Protein AF-A0A1J4JY99-F1 (afdb_monomer)

Structure (mmCIF, N/CA/C/O backbone):
data_AF-A0A1J4JY99-F1
#
_entry.id   AF-A0A1J4JY99-F1
#
loop_
_atom_site.group_PDB
_atom_site.id
_atom_site.type_symbol
_atom_site.label_atom_id
_atom_site.label_alt_id
_atom_site.label_comp_id
_atom_site.label_asym_id
_atom_site.label_entity_id
_atom_site.label_seq_id
_atom_site.pdbx_PDB_ins_code
_atom_site.Cartn_x
_atom_site.Cartn_y
_atom_site.Cartn_z
_atom_site.occupancy
_atom_site.B_iso_or_equiv
_atom_site.auth_seq_id
_atom_site.auth_comp_id
_atom_site.auth_asym_id
_atom_site.auth_atom_id
_atom_site.pdbx_PDB_model_num
ATOM 1 N N . MET A 1 1 ? 19.395 -11.766 11.140 1.00 29.80 1 MET A N 1
ATOM 2 C CA . MET A 1 1 ? 18.114 -11.138 10.754 1.00 29.80 1 MET A CA 1
ATOM 3 C C . MET A 1 1 ? 17.021 -12.180 10.937 1.00 29.80 1 MET A C 1
ATOM 5 O O . MET A 1 1 ? 16.943 -13.101 10.133 1.00 29.80 1 MET A O 1
ATOM 9 N N . LYS A 1 2 ? 16.287 -12.128 12.056 1.00 26.05 2 LYS A N 1
ATOM 10 C CA . LYS A 1 2 ? 15.143 -13.016 12.309 1.00 26.05 2 LYS A CA 1
ATOM 11 C C . LYS A 1 2 ? 14.001 -12.535 11.404 1.00 26.05 2 LYS A C 1
ATOM 13 O O . LYS A 1 2 ? 13.553 -11.404 11.553 1.00 26.05 2 LYS A O 1
ATOM 18 N N . ILE A 1 3 ? 13.603 -13.339 10.421 1.00 30.73 3 ILE A N 1
ATOM 19 C CA . ILE A 1 3 ? 12.363 -13.110 9.669 1.00 30.73 3 ILE A CA 1
ATOM 20 C C . ILE A 1 3 ? 11.227 -13.366 10.662 1.00 30.73 3 ILE A C 1
ATOM 22 O O . ILE A 1 3 ? 11.177 -14.441 11.258 1.00 30.73 3 ILE A O 1
ATOM 26 N N . SER A 1 4 ? 10.375 -12.366 10.893 1.00 36.03 4 SER A N 1
ATOM 27 C CA . SER A 1 4 ? 9.227 -12.496 11.790 1.00 36.03 4 SER A CA 1
ATOM 28 C C . SER A 1 4 ? 8.271 -13.540 11.209 1.00 36.03 4 SER A C 1
ATOM 30 O O . SER A 1 4 ? 7.750 -13.357 10.110 1.00 36.03 4 SER A O 1
ATOM 32 N N . ILE A 1 5 ? 8.064 -14.649 11.925 1.00 36.12 5 ILE A N 1
ATOM 33 C CA . ILE A 1 5 ? 7.151 -15.744 11.541 1.00 36.12 5 ILE A CA 1
ATOM 34 C C . ILE A 1 5 ? 5.717 -15.219 11.325 1.00 36.12 5 ILE A C 1
ATOM 36 O O . ILE A 1 5 ? 4.980 -15.764 10.504 1.00 36.12 5 ILE A O 1
ATOM 40 N N . VAL A 1 6 ? 5.379 -14.082 11.947 1.00 38.41 6 VAL A N 1
ATOM 41 C CA . VAL A 1 6 ? 4.130 -13.331 11.749 1.00 38.41 6 VAL A CA 1
ATOM 42 C C . VAL A 1 6 ? 3.888 -12.999 10.264 1.00 38.41 6 VAL A C 1
ATOM 44 O O . VAL A 1 6 ? 2.786 -13.204 9.763 1.00 38.41 6 VAL A O 1
ATOM 47 N N . CYS A 1 7 ? 4.923 -12.619 9.506 1.00 37.62 7 CYS A N 1
ATOM 48 C CA . CYS A 1 7 ? 4.792 -12.302 8.076 1.00 37.62 7 CYS A CA 1
ATOM 49 C C . CYS A 1 7 ? 4.631 -13.529 7.174 1.00 37.62 7 CYS A C 1
ATOM 51 O O . CYS A 1 7 ? 3.978 -13.443 6.135 1.00 37.62 7 CYS A O 1
ATOM 53 N N . ALA A 1 8 ? 5.181 -14.685 7.558 1.00 33.72 8 ALA A N 1
ATOM 54 C CA . ALA A 1 8 ? 5.034 -15.912 6.774 1.00 33.72 8 ALA A CA 1
ATOM 55 C C . ALA A 1 8 ? 3.593 -16.450 6.827 1.00 33.72 8 ALA A C 1
ATOM 57 O O . ALA A 1 8 ? 3.112 -17.013 5.846 1.00 33.72 8 ALA A O 1
ATOM 58 N N . ILE A 1 9 ? 2.890 -16.220 7.941 1.00 37.53 9 ILE A N 1
ATOM 59 C CA . ILE A 1 9 ? 1.477 -16.581 8.100 1.00 37.53 9 ILE A CA 1
ATOM 60 C C . ILE A 1 9 ? 0.578 -15.566 7.362 1.00 37.53 9 ILE A C 1
ATOM 62 O O . ILE A 1 9 ? -0.334 -15.975 6.649 1.00 37.53 9 ILE A O 1
ATOM 66 N N . LEU A 1 10 ? 0.884 -14.262 7.403 1.00 39.88 10 LEU A N 1
ATOM 67 C CA . LEU A 1 10 ? 0.104 -13.204 6.730 1.00 39.88 10 LEU A CA 1
ATOM 68 C C . LEU A 1 10 ? 0.120 -13.264 5.183 1.00 39.88 10 LEU A C 1
ATOM 70 O O . LEU A 1 10 ? -0.888 -12.954 4.542 1.00 39.88 10 LEU A O 1
ATOM 74 N N . ILE A 1 11 ? 1.224 -13.701 4.563 1.00 40.75 11 ILE A N 1
ATOM 75 C CA . ILE A 1 11 ? 1.325 -13.828 3.092 1.00 40.75 11 ILE A CA 1
ATOM 76 C C . ILE A 1 11 ? 0.523 -15.033 2.565 1.00 40.75 11 ILE A C 1
ATOM 78 O O . ILE A 1 11 ? 0.002 -14.989 1.451 1.00 40.75 11 ILE A O 1
ATOM 82 N N . LEU A 1 12 ? 0.367 -16.098 3.360 1.00 33.72 12 LEU A N 1
ATOM 83 C CA . LEU A 1 12 ? -0.329 -17.318 2.928 1.00 33.72 12 LEU A CA 1
ATOM 84 C C . LEU A 1 12 ? -1.861 -17.177 2.894 1.00 33.72 12 LEU A C 1
ATOM 86 O O . LEU A 1 12 ? -2.501 -17.850 2.088 1.00 33.72 12 LEU A O 1
ATOM 90 N N . PHE A 1 13 ? -2.459 -16.291 3.699 1.00 35.19 13 PHE A N 1
ATOM 91 C CA . PHE A 1 13 ? -3.925 -16.171 3.790 1.00 35.19 13 PHE A CA 1
ATOM 92 C C . PHE A 1 13 ? -4.542 -15.089 2.888 1.00 35.19 13 PHE A C 1
ATOM 94 O O . PHE A 1 13 ? -5.695 -15.226 2.481 1.00 35.19 13 PHE A O 1
ATOM 101 N N . THR A 1 14 ? -3.782 -14.073 2.466 1.00 38.59 14 THR A N 1
ATOM 102 C CA . THR A 1 14 ? -4.259 -13.075 1.480 1.00 38.59 14 THR A CA 1
ATOM 103 C C . THR A 1 14 ? -4.320 -13.625 0.047 1.00 38.59 14 THR A C 1
ATOM 105 O O . THR A 1 14 ? -5.045 -13.093 -0.795 1.00 38.59 14 THR A O 1
ATOM 108 N N . ALA A 1 15 ? -3.640 -14.743 -0.229 1.00 33.69 15 ALA A N 1
ATOM 109 C CA . ALA A 1 15 ? -3.694 -15.436 -1.518 1.00 33.69 15 ALA A CA 1
ATOM 110 C C . ALA A 1 15 ? -5.047 -16.128 -1.799 1.00 33.69 15 ALA A C 1
ATOM 112 O O . ALA A 1 15 ? -5.345 -16.436 -2.951 1.00 33.69 15 ALA A O 1
ATOM 113 N N . ALA A 1 16 ? -5.895 -16.346 -0.784 1.00 30.78 16 ALA A N 1
ATOM 114 C CA . ALA A 1 16 ? -7.171 -17.053 -0.944 1.00 30.78 16 ALA A CA 1
ATOM 115 C C . ALA A 1 16 ? -8.327 -16.176 -1.481 1.00 30.78 16 ALA A C 1
ATOM 117 O O . ALA A 1 16 ? -9.386 -16.703 -1.813 1.00 30.78 16 ALA A O 1
ATOM 118 N N . GLY A 1 17 ? -8.139 -14.852 -1.593 1.00 28.06 17 GLY A N 1
ATOM 119 C CA . GLY A 1 17 ? -9.183 -13.904 -2.018 1.00 28.06 17 GLY A CA 1
ATOM 120 C C . GLY A 1 17 ? -9.136 -13.456 -3.484 1.00 28.06 17 GLY A C 1
ATOM 121 O O . GLY A 1 17 ? -10.071 -12.807 -3.946 1.00 28.06 17 GLY A O 1
ATOM 122 N N . PHE A 1 18 ? -8.085 -13.797 -4.236 1.00 35.38 18 PHE A N 1
ATOM 123 C CA . PHE A 1 18 ? -7.951 -13.432 -5.648 1.00 35.38 18 PHE A CA 1
ATOM 124 C C . PHE A 1 18 ? -7.833 -14.684 -6.514 1.00 35.38 18 PHE A C 1
ATOM 126 O O . PHE A 1 18 ? -6.764 -15.264 -6.683 1.00 35.38 18 PHE A O 1
ATOM 133 N N . GLY A 1 19 ? -8.958 -15.082 -7.108 1.00 27.03 19 GLY A N 1
ATOM 134 C CA . GLY A 1 19 ? -8.992 -16.040 -8.206 1.00 27.03 19 GLY A CA 1
ATOM 135 C C . GLY A 1 19 ? -8.377 -15.447 -9.473 1.00 27.03 19 GLY A C 1
ATOM 136 O O . GLY A 1 19 ? -9.103 -15.065 -10.381 1.00 27.03 19 GLY A O 1
ATOM 137 N N . TYR A 1 20 ? -7.048 -15.385 -9.526 1.00 28.80 20 TYR A N 1
ATOM 138 C CA . TYR A 1 20 ? -6.254 -15.445 -10.751 1.00 28.80 20 TYR A CA 1
ATOM 139 C C . TYR A 1 20 ? -5.005 -16.278 -10.451 1.00 28.80 20 TYR A C 1
ATOM 141 O O . TYR A 1 20 ? -4.188 -15.930 -9.605 1.00 28.80 20 TYR A O 1
ATOM 149 N N . HIS A 1 21 ? -4.904 -17.425 -11.124 1.00 26.78 21 HIS A N 1
ATOM 150 C CA . HIS A 1 21 ? -3.802 -18.372 -11.010 1.00 26.78 21 HIS A CA 1
ATOM 151 C C . HIS A 1 21 ? -2.440 -17.703 -11.249 1.00 26.78 21 HIS A C 1
ATOM 153 O O . HIS A 1 21 ? -2.101 -17.395 -12.386 1.00 26.78 21 HIS A O 1
ATOM 159 N N . PHE A 1 22 ? -1.620 -17.620 -10.204 1.00 32.72 22 PHE A N 1
ATOM 160 C CA . PHE A 1 22 ? -0.177 -17.817 -10.317 1.00 32.72 22 PHE A CA 1
ATOM 161 C C . PHE A 1 22 ? 0.246 -18.792 -9.222 1.00 32.72 22 PHE A C 1
ATOM 163 O O . PHE A 1 22 ? 0.094 -18.536 -8.029 1.00 32.72 22 PHE A O 1
ATOM 170 N N . ALA A 1 23 ? 0.699 -19.969 -9.645 1.00 25.86 23 ALA A N 1
ATOM 171 C CA . ALA A 1 23 ? 1.176 -21.013 -8.757 1.00 25.86 23 ALA A CA 1
ATOM 172 C C . ALA A 1 23 ? 2.512 -20.580 -8.136 1.00 25.86 23 ALA A C 1
ATOM 174 O O . ALA A 1 23 ? 3.562 -20.720 -8.756 1.00 25.86 23 ALA A O 1
ATOM 175 N N . PHE A 1 24 ? 2.482 -20.072 -6.904 1.00 31.84 24 PHE A N 1
ATOM 176 C CA . PHE A 1 24 ? 3.673 -20.009 -6.063 1.00 31.84 24 PHE A CA 1
ATOM 177 C C . PHE A 1 24 ? 3.946 -21.418 -5.527 1.00 31.84 24 PHE A C 1
ATOM 179 O O . PHE A 1 24 ? 3.293 -21.885 -4.594 1.00 31.84 24 PHE A O 1
ATOM 186 N N . GLN A 1 25 ? 4.892 -22.130 -6.143 1.00 27.33 25 GLN A N 1
ATOM 187 C CA . GLN A 1 25 ? 5.449 -23.329 -5.529 1.00 27.33 25 GLN A CA 1
ATOM 188 C C . GLN A 1 25 ? 6.320 -22.915 -4.342 1.00 27.33 25 GLN A C 1
ATOM 190 O O . GLN A 1 25 ? 7.380 -22.313 -4.493 1.00 27.33 25 GLN A O 1
ATOM 195 N N . ASN A 1 26 ? 5.839 -23.261 -3.150 1.00 29.27 26 ASN A N 1
ATOM 196 C CA . ASN A 1 26 ? 6.602 -23.276 -1.913 1.00 29.27 26 ASN A CA 1
ATOM 197 C C . ASN A 1 26 ? 7.773 -24.256 -2.081 1.00 29.27 26 ASN A C 1
ATOM 199 O O . ASN A 1 26 ? 7.565 -25.466 -2.021 1.00 29.27 26 ASN A O 1
ATOM 203 N N . ASN A 1 27 ? 8.992 -23.755 -2.280 1.00 29.69 27 ASN A N 1
ATOM 204 C CA . ASN A 1 27 ? 10.192 -24.556 -2.078 1.00 29.69 27 ASN A CA 1
ATOM 205 C C . ASN A 1 27 ? 11.011 -23.959 -0.941 1.00 29.69 27 ASN A C 1
ATOM 207 O O . ASN A 1 27 ? 11.509 -22.835 -0.993 1.00 29.69 27 ASN A O 1
ATOM 211 N N . SER A 1 28 ? 11.087 -24.760 0.116 1.00 27.19 28 SER A N 1
ATOM 212 C CA . SER A 1 28 ? 11.901 -24.577 1.301 1.00 27.19 28 SER A CA 1
ATOM 213 C C . SER A 1 28 ? 13.342 -24.209 0.957 1.00 27.19 28 SER A C 1
ATOM 215 O O . SER A 1 28 ? 13.959 -24.817 0.084 1.00 27.19 28 SER A O 1
ATOM 217 N N . LEU A 1 29 ? 13.867 -23.258 1.729 1.00 35.38 29 LEU A N 1
ATOM 218 C CA . LEU A 1 29 ? 15.281 -22.938 1.903 1.00 35.38 29 LEU A CA 1
ATOM 219 C C . LEU A 1 29 ? 16.211 -24.145 1.701 1.00 35.38 29 LEU A C 1
ATOM 221 O O . LEU A 1 29 ? 16.355 -24.970 2.599 1.00 35.38 29 LEU A O 1
ATOM 225 N N . ASN A 1 30 ? 16.951 -24.136 0.594 1.00 27.50 30 ASN A N 1
ATOM 226 C CA . ASN A 1 30 ? 18.314 -24.644 0.581 1.00 27.50 30 ASN A CA 1
ATOM 227 C C . ASN A 1 30 ? 19.260 -23.444 0.504 1.00 27.50 30 ASN A C 1
ATOM 229 O O . ASN A 1 30 ? 19.310 -22.710 -0.481 1.00 27.50 30 ASN A O 1
ATOM 233 N N . LYS A 1 31 ? 19.998 -23.233 1.598 1.00 39.12 31 LYS A N 1
ATOM 234 C CA . LYS A 1 31 ? 21.243 -22.465 1.598 1.00 39.12 31 LYS A CA 1
ATOM 235 C C . LYS A 1 31 ? 22.227 -23.216 0.708 1.00 39.12 31 LYS A C 1
ATOM 237 O O . LYS A 1 31 ? 22.905 -24.103 1.203 1.00 39.12 31 LYS A O 1
ATOM 242 N N . GLU A 1 32 ? 22.337 -22.843 -0.558 1.00 30.02 32 GLU A N 1
ATOM 243 C CA . GLU A 1 32 ? 23.455 -23.272 -1.393 1.00 30.02 32 GLU A CA 1
ATOM 244 C C . GLU A 1 32 ? 23.832 -22.162 -2.380 1.00 30.02 32 GLU A C 1
ATOM 246 O O . GLU A 1 32 ? 23.078 -21.791 -3.270 1.00 30.02 32 GLU A O 1
ATOM 251 N N . THR A 1 33 ? 25.040 -21.635 -2.161 1.00 28.00 33 THR A N 1
ATOM 252 C CA . THR A 1 33 ? 25.948 -21.065 -3.165 1.00 28.00 33 THR A CA 1
ATOM 253 C C . THR A 1 33 ? 25.398 -19.992 -4.114 1.00 28.00 33 THR A C 1
ATOM 255 O O . THR A 1 33 ? 24.899 -20.270 -5.201 1.00 28.00 33 THR A O 1
ATOM 258 N N . LEU A 1 34 ? 25.674 -18.731 -3.752 1.00 36.38 34 LEU A N 1
ATOM 259 C CA . LEU A 1 34 ? 25.948 -17.642 -4.696 1.00 36.38 34 LEU A CA 1
ATOM 260 C C . LEU A 1 34 ? 26.974 -18.127 -5.735 1.00 36.38 34 LEU A C 1
ATOM 262 O O . LEU A 1 34 ? 28.180 -18.065 -5.505 1.00 36.38 34 LEU A O 1
ATOM 266 N N . THR A 1 35 ? 26.499 -18.641 -6.866 1.00 31.11 35 THR A N 1
ATOM 267 C CA . THR A 1 35 ? 27.329 -18.860 -8.047 1.00 31.11 35 THR A CA 1
ATOM 268 C C . THR A 1 35 ? 27.252 -17.608 -8.907 1.00 31.11 35 THR A C 1
ATOM 270 O O . THR A 1 35 ? 26.205 -17.203 -9.402 1.00 31.11 35 THR A O 1
ATOM 273 N N . THR A 1 36 ? 28.403 -16.958 -9.027 1.00 36.53 36 THR A N 1
ATOM 274 C CA . THR A 1 36 ? 28.698 -15.785 -9.850 1.00 36.53 36 THR A CA 1
ATOM 275 C C . THR A 1 36 ? 28.735 -16.141 -11.337 1.00 36.53 36 THR A C 1
ATOM 277 O O . THR A 1 36 ? 29.756 -15.958 -11.994 1.00 36.53 36 THR A O 1
ATOM 280 N N . ASN A 1 37 ? 27.634 -16.651 -11.882 1.00 45.75 37 ASN A N 1
ATOM 281 C CA . ASN A 1 37 ? 27.437 -16.677 -13.326 1.00 45.75 37 ASN A CA 1
ATOM 282 C C . ASN A 1 37 ? 26.534 -15.488 -13.664 1.00 45.75 37 ASN A C 1
ATOM 284 O O . ASN A 1 37 ? 25.351 -15.492 -13.333 1.00 45.75 37 ASN A O 1
ATOM 288 N N . GLY A 1 38 ? 27.121 -14.429 -14.230 1.00 61.28 38 GLY A N 1
ATOM 289 C CA . GLY A 1 38 ? 26.372 -13.256 -14.690 1.00 61.28 38 GLY A CA 1
ATOM 290 C C . GLY A 1 38 ? 25.285 -13.642 -15.698 1.00 61.28 38 GLY A C 1
ATOM 291 O O . GLY A 1 38 ? 25.371 -14.700 -16.327 1.00 61.28 38 GLY A O 1
ATOM 292 N N . LEU A 1 39 ? 24.254 -12.799 -15.843 1.00 72.62 39 LEU A N 1
ATOM 293 C CA . LEU A 1 39 ? 23.227 -13.015 -16.864 1.00 72.62 39 LEU A CA 1
ATOM 294 C C . LEU A 1 39 ? 23.883 -13.152 -18.251 1.00 72.62 39 LEU A C 1
ATOM 296 O O . LEU A 1 39 ? 24.867 -12.462 -18.533 1.00 72.62 39 LEU A O 1
ATOM 300 N N . PRO A 1 40 ? 23.330 -13.990 -19.147 1.00 76.31 40 PRO A N 1
ATOM 301 C CA . PRO A 1 40 ? 23.696 -13.953 -20.556 1.00 76.31 40 PRO A CA 1
ATOM 302 C C . PRO A 1 40 ? 23.606 -12.516 -21.089 1.00 76.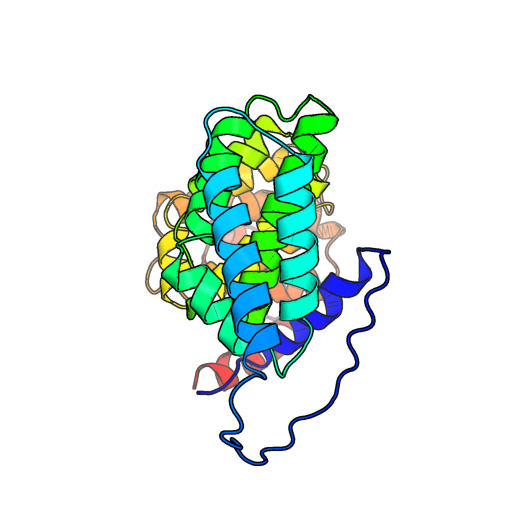31 40 PRO A C 1
ATOM 304 O O . PRO A 1 40 ? 22.600 -11.837 -20.879 1.00 76.31 40 PRO A O 1
ATOM 307 N N . SER A 1 41 ? 24.650 -12.045 -21.775 1.00 75.75 41 SER A N 1
ATOM 308 C CA . SER A 1 41 ? 24.774 -10.635 -22.181 1.00 75.75 41 SER A CA 1
ATOM 309 C C . SER A 1 41 ? 23.616 -10.146 -23.057 1.00 75.75 41 SER A C 1
ATOM 311 O O . SER A 1 41 ? 23.227 -8.985 -22.983 1.00 75.75 41 SER A O 1
ATOM 313 N N . ASN A 1 42 ? 23.023 -11.030 -23.859 1.00 83.94 42 ASN A N 1
ATOM 314 C CA . ASN A 1 42 ? 21.840 -10.736 -24.667 1.00 83.94 42 ASN A CA 1
ATOM 315 C C . ASN A 1 42 ? 20.590 -10.479 -23.811 1.00 83.94 42 ASN A C 1
ATOM 317 O O . ASN A 1 42 ? 19.853 -9.538 -24.093 1.00 83.94 42 ASN A O 1
ATOM 321 N N . LEU A 1 43 ? 20.381 -11.278 -22.762 1.00 85.19 43 LEU A N 1
ATOM 322 C CA . LEU A 1 43 ? 19.257 -11.127 -21.839 1.00 85.19 43 LEU A CA 1
ATOM 323 C C . LEU A 1 43 ? 19.410 -9.858 -20.991 1.00 85.19 43 LEU A C 1
ATOM 325 O O . LEU A 1 43 ? 18.440 -9.148 -20.746 1.00 85.19 43 LEU A O 1
ATOM 329 N N . GLU A 1 44 ? 20.642 -9.534 -20.597 1.00 84.81 44 GLU A N 1
ATOM 330 C CA . GLU A 1 44 ? 20.947 -8.288 -19.896 1.00 84.81 44 GLU A CA 1
ATOM 331 C C . GLU A 1 44 ? 20.586 -7.052 -20.742 1.00 84.81 44 GLU A C 1
ATOM 333 O O . GLU A 1 44 ? 19.884 -6.153 -20.273 1.00 84.81 44 GLU A O 1
ATOM 338 N N . ILE A 1 45 ? 21.010 -7.032 -22.012 1.00 87.25 45 ILE A N 1
ATOM 339 C CA . ILE A 1 45 ? 20.697 -5.952 -22.962 1.00 87.25 45 ILE A CA 1
ATOM 340 C C . ILE A 1 45 ? 19.184 -5.813 -23.160 1.00 87.25 45 ILE A C 1
ATOM 342 O O . ILE A 1 45 ? 18.673 -4.692 -23.220 1.00 87.25 45 ILE A O 1
ATOM 346 N N . GLU A 1 46 ? 18.468 -6.932 -23.265 1.00 90.19 46 GLU A N 1
ATOM 347 C CA . GLU A 1 46 ? 17.017 -6.946 -23.437 1.00 90.19 46 GLU A CA 1
ATOM 348 C C . GLU A 1 46 ? 16.296 -6.344 -22.228 1.00 90.19 46 GLU A C 1
ATOM 350 O O . GLU A 1 46 ? 15.531 -5.390 -22.387 1.00 90.19 46 GLU A O 1
ATOM 355 N N . ILE A 1 47 ? 16.592 -6.831 -21.020 1.00 90.19 47 ILE A N 1
ATOM 356 C CA . ILE A 1 47 ? 15.983 -6.324 -19.784 1.00 90.19 47 ILE A CA 1
ATOM 357 C C . ILE A 1 47 ? 16.248 -4.824 -19.634 1.00 90.19 47 ILE A C 1
ATOM 359 O O . ILE A 1 47 ? 15.341 -4.041 -19.340 1.00 90.19 47 ILE A O 1
ATOM 363 N N . PHE A 1 48 ? 17.487 -4.404 -19.885 1.00 92.38 48 PHE A N 1
ATOM 364 C CA . PHE A 1 48 ? 17.871 -3.005 -19.810 1.00 92.38 48 PHE A CA 1
ATOM 365 C C . PHE A 1 48 ? 17.120 -2.130 -20.820 1.00 92.38 48 PHE A C 1
ATOM 367 O O . PHE A 1 48 ? 16.644 -1.044 -20.474 1.00 92.38 48 PHE A O 1
ATOM 374 N N . LYS A 1 49 ? 16.966 -2.604 -22.062 1.00 92.69 49 LYS A N 1
ATOM 375 C CA . LYS A 1 49 ? 16.191 -1.911 -23.095 1.00 92.69 49 LYS A CA 1
ATOM 376 C C . LYS A 1 49 ? 14.735 -1.729 -22.662 1.00 92.69 49 LYS A C 1
ATOM 378 O O . LYS A 1 49 ? 14.240 -0.603 -22.716 1.00 92.69 49 LYS A O 1
ATOM 383 N N . ILE A 1 50 ? 14.090 -2.791 -22.178 1.00 91.12 50 ILE A N 1
ATOM 384 C CA . ILE A 1 50 ? 12.698 -2.737 -21.704 1.00 91.12 50 ILE A CA 1
ATOM 385 C C . ILE A 1 50 ? 12.578 -1.748 -20.538 1.00 91.12 50 ILE A C 1
ATOM 387 O O . ILE A 1 50 ? 11.659 -0.933 -20.516 1.00 91.12 50 ILE A O 1
ATOM 391 N N . GLY A 1 51 ? 13.535 -1.743 -19.603 1.00 91.88 51 GLY A N 1
ATOM 392 C CA . GLY A 1 51 ? 13.523 -0.810 -18.472 1.00 91.88 51 GLY A CA 1
ATOM 393 C C . GLY A 1 51 ? 13.603 0.649 -18.897 1.00 91.88 51 GLY A C 1
ATOM 394 O O . GLY A 1 51 ? 12.836 1.480 -18.406 1.00 91.88 51 GLY A O 1
ATOM 395 N N . ARG A 1 52 ? 14.467 0.969 -19.867 1.00 93.19 52 ARG A N 1
ATOM 396 C CA . ARG A 1 52 ? 14.533 2.325 -20.428 1.00 93.19 52 ARG A CA 1
ATOM 397 C C . ARG A 1 52 ? 13.258 2.712 -21.175 1.00 93.19 52 ARG A C 1
ATOM 399 O O . ARG A 1 52 ? 12.813 3.852 -21.067 1.00 93.19 52 ARG A O 1
ATOM 406 N N . GLU A 1 53 ? 12.674 1.800 -21.944 1.00 92.75 53 GLU A N 1
ATOM 407 C CA . GLU A 1 53 ? 11.423 2.053 -22.669 1.00 92.75 53 GLU A CA 1
ATOM 408 C C . GLU A 1 53 ? 10.250 2.286 -21.709 1.00 92.75 53 GLU A C 1
ATOM 410 O O . GLU A 1 53 ? 9.464 3.224 -21.901 1.00 92.75 53 GLU A O 1
ATOM 415 N N . LEU A 1 54 ? 10.179 1.502 -20.631 1.00 94.81 54 LEU A N 1
ATOM 416 C CA . LEU A 1 54 ? 9.207 1.693 -19.563 1.00 94.81 54 LEU A CA 1
ATOM 417 C C . LEU A 1 54 ? 9.421 3.040 -18.869 1.00 94.81 54 LEU A C 1
ATOM 419 O O . LEU A 1 54 ? 8.473 3.814 -18.771 1.00 94.81 54 LEU A O 1
ATOM 423 N N . LYS A 1 55 ? 10.657 3.382 -18.484 1.00 95.69 55 LYS A N 1
ATOM 424 C CA . LYS A 1 55 ? 10.998 4.702 -17.926 1.00 95.69 55 LYS A CA 1
ATOM 425 C C . LYS A 1 55 ? 10.522 5.842 -18.819 1.00 95.69 55 LYS A C 1
ATOM 427 O O . LYS A 1 55 ? 9.882 6.776 -18.344 1.00 95.69 55 LYS A O 1
ATOM 432 N N . ASN A 1 56 ? 10.819 5.770 -20.114 1.00 94.44 56 ASN A N 1
ATOM 433 C CA . ASN A 1 56 ? 10.425 6.801 -21.071 1.00 94.44 56 ASN A CA 1
ATOM 434 C C . ASN A 1 56 ? 8.899 6.920 -21.167 1.00 94.44 56 ASN A C 1
ATOM 436 O O . ASN A 1 56 ? 8.369 8.028 -21.197 1.00 94.44 56 ASN A O 1
ATOM 440 N N . SER A 1 57 ? 8.186 5.794 -21.139 1.00 94.19 57 SER A N 1
ATOM 441 C CA . SER A 1 57 ? 6.718 5.769 -21.143 1.00 94.19 57 SER A CA 1
ATOM 442 C C . SER A 1 57 ? 6.128 6.334 -19.839 1.00 94.19 57 SER A C 1
ATOM 444 O O . SER A 1 57 ? 5.173 7.114 -19.865 1.00 94.19 57 SER A O 1
ATOM 446 N N . LEU A 1 58 ? 6.740 6.025 -18.693 1.00 94.69 58 LEU A N 1
ATOM 447 C CA . LEU A 1 58 ? 6.385 6.576 -17.381 1.00 94.69 58 LEU A CA 1
ATOM 448 C C . LEU A 1 58 ? 6.807 8.044 -17.194 1.00 94.69 58 LEU A C 1
ATOM 450 O O . LEU A 1 58 ? 6.330 8.678 -16.262 1.00 94.69 58 LEU A O 1
ATOM 454 N N . LYS A 1 59 ? 7.634 8.611 -18.083 1.00 93.94 59 LYS A N 1
ATOM 455 C CA . LYS A 1 59 ? 7.990 10.043 -18.095 1.00 93.94 59 LYS A CA 1
ATOM 456 C C . LYS A 1 59 ? 7.254 10.884 -19.137 1.00 93.94 59 LYS A C 1
ATOM 458 O O . LYS A 1 59 ? 7.024 12.059 -18.898 1.00 93.94 59 LYS A O 1
ATOM 463 N N . SER A 1 60 ? 6.862 10.304 -20.271 1.00 90.75 60 SER A N 1
ATOM 464 C CA . SER A 1 60 ? 6.232 11.017 -21.394 1.00 90.75 60 SER A CA 1
ATOM 465 C C . SER A 1 60 ? 4.937 11.770 -21.050 1.00 90.75 60 SER A C 1
ATOM 467 O O . SER A 1 60 ? 4.026 11.206 -20.458 1.00 90.75 60 SER A O 1
ATOM 469 N N . ASP A 1 61 ? 4.771 13.004 -21.513 1.00 84.69 61 ASP A N 1
ATOM 470 C CA . ASP A 1 61 ? 3.498 13.726 -21.343 1.00 84.69 61 ASP A CA 1
ATOM 471 C C . ASP A 1 61 ? 2.327 13.054 -22.087 1.00 84.69 61 ASP A C 1
ATOM 473 O O . ASP A 1 61 ? 1.160 13.227 -21.732 1.00 84.69 61 ASP A O 1
ATOM 477 N N . VAL A 1 62 ? 2.630 12.245 -23.110 1.00 85.69 62 VAL A N 1
ATOM 478 C CA . VAL A 1 62 ? 1.639 11.469 -23.860 1.00 85.69 62 VAL A CA 1
ATOM 479 C C . VAL A 1 62 ? 1.547 10.064 -23.276 1.00 85.69 62 VAL A C 1
ATOM 481 O O . VAL A 1 62 ? 2.447 9.237 -23.429 1.00 85.69 62 VAL A O 1
ATOM 484 N N . ILE A 1 63 ? 0.417 9.769 -22.635 1.00 81.69 63 ILE A N 1
ATOM 485 C CA . ILE A 1 63 ? 0.187 8.468 -22.006 1.00 81.69 63 ILE A CA 1
ATOM 486 C C . ILE A 1 63 ? -0.114 7.416 -23.080 1.00 81.69 63 ILE A C 1
ATOM 488 O O . ILE A 1 63 ? -1.191 7.393 -23.683 1.00 81.69 63 ILE A O 1
ATOM 492 N N . ASN A 1 64 ? 0.855 6.526 -23.302 1.00 87.69 64 ASN A N 1
ATOM 493 C CA . ASN A 1 64 ? 0.685 5.318 -24.100 1.00 87.69 64 ASN A CA 1
ATOM 494 C C . ASN A 1 64 ? 0.525 4.099 -23.180 1.00 87.69 64 ASN A C 1
ATOM 496 O O . ASN A 1 64 ? 1.501 3.451 -22.799 1.00 87.69 64 ASN A O 1
ATOM 500 N N . ASP A 1 65 ? -0.725 3.792 -22.837 1.00 87.88 65 ASP A N 1
ATOM 501 C CA . ASP A 1 65 ? -1.096 2.698 -21.936 1.00 87.88 65 ASP A CA 1
ATOM 502 C C . ASP A 1 65 ? -0.534 1.350 -22.394 1.00 87.88 65 ASP A C 1
ATOM 504 O O . ASP A 1 65 ? -0.103 0.562 -21.560 1.00 87.88 65 ASP A O 1
ATOM 508 N N . ASN A 1 66 ? -0.517 1.082 -23.705 1.00 89.69 66 ASN A N 1
ATOM 509 C CA . ASN A 1 66 ? -0.065 -0.205 -24.233 1.00 89.69 66 ASN A CA 1
ATOM 510 C C . ASN A 1 66 ? 1.417 -0.429 -23.931 1.00 89.69 66 ASN A C 1
ATOM 512 O O . ASN A 1 66 ? 1.780 -1.503 -23.460 1.00 89.69 66 ASN A O 1
ATOM 516 N N . ASN A 1 67 ? 2.251 0.596 -24.127 1.00 91.06 67 ASN A N 1
ATOM 517 C CA . ASN A 1 67 ? 3.682 0.506 -23.837 1.00 91.06 67 ASN A CA 1
ATOM 518 C C . ASN A 1 67 ? 3.940 0.319 -22.337 1.00 91.06 67 ASN A C 1
ATOM 520 O O . ASN A 1 67 ? 4.781 -0.494 -21.958 1.00 91.06 67 ASN A O 1
ATOM 524 N N . ILE A 1 68 ? 3.199 1.034 -21.481 1.00 93.44 68 ILE A N 1
ATOM 525 C CA . ILE A 1 68 ? 3.331 0.904 -20.022 1.00 93.44 68 ILE A CA 1
ATOM 526 C C . ILE A 1 68 ? 2.907 -0.501 -19.575 1.00 93.44 68 ILE A C 1
ATOM 528 O O . ILE A 1 68 ? 3.655 -1.172 -18.869 1.00 93.44 68 ILE A O 1
ATOM 532 N N . ILE A 1 69 ? 1.737 -0.972 -20.013 1.00 93.25 69 ILE A N 1
ATOM 533 C CA . ILE A 1 69 ? 1.198 -2.288 -19.643 1.00 93.25 69 ILE A CA 1
ATOM 534 C C . ILE A 1 69 ? 2.115 -3.413 -20.132 1.00 93.25 69 ILE A C 1
ATOM 536 O O . ILE A 1 69 ? 2.382 -4.352 -19.380 1.00 93.25 69 ILE A O 1
ATOM 540 N N . GLN A 1 70 ? 2.610 -3.326 -21.369 1.00 92.31 70 GLN A N 1
ATOM 541 C CA . GLN A 1 70 ? 3.526 -4.319 -21.922 1.00 92.31 70 GLN A CA 1
ATOM 542 C C . GLN A 1 70 ? 4.850 -4.339 -21.151 1.00 92.31 70 GLN A C 1
ATOM 544 O O . GLN A 1 70 ? 5.276 -5.411 -20.727 1.00 92.31 70 GLN A O 1
ATOM 549 N N . GLY A 1 71 ? 5.451 -3.170 -20.906 1.00 92.06 71 GLY A N 1
ATOM 550 C CA . GLY A 1 71 ? 6.697 -3.064 -20.147 1.00 92.06 71 GLY A CA 1
ATOM 551 C C . GLY A 1 71 ? 6.566 -3.611 -18.723 1.00 92.06 71 GLY A C 1
ATOM 552 O O . GLY A 1 71 ? 7.413 -4.385 -18.287 1.00 92.06 71 GLY A O 1
ATOM 553 N N . ILE A 1 72 ? 5.470 -3.288 -18.024 1.00 94.12 72 ILE A N 1
ATOM 554 C CA . ILE A 1 72 ? 5.169 -3.835 -16.690 1.00 94.12 72 ILE A CA 1
ATOM 555 C C . ILE A 1 72 ? 5.029 -5.358 -16.737 1.00 94.12 72 ILE A C 1
ATOM 557 O O . ILE A 1 72 ? 5.588 -6.054 -15.894 1.00 94.12 72 ILE A O 1
ATOM 561 N N . SER A 1 73 ? 4.300 -5.886 -17.723 1.00 91.69 73 SER A N 1
ATOM 562 C CA . SER A 1 73 ? 4.065 -7.331 -17.840 1.00 91.69 73 SER A CA 1
ATOM 563 C C . SER A 1 73 ? 5.374 -8.098 -18.056 1.00 91.69 73 SER A C 1
ATOM 565 O O . SER A 1 73 ? 5.606 -9.102 -17.390 1.00 91.69 73 SER A O 1
ATOM 567 N N . GLN A 1 74 ? 6.256 -7.584 -18.918 1.00 89.81 74 GLN A N 1
ATOM 568 C CA . GLN A 1 74 ? 7.585 -8.158 -19.152 1.00 89.81 74 GLN A CA 1
ATOM 569 C C . GLN A 1 74 ? 8.471 -8.077 -17.901 1.00 89.81 74 GLN A C 1
ATOM 571 O O . GLN A 1 74 ? 9.151 -9.040 -17.556 1.00 89.81 74 GLN A O 1
ATOM 576 N N . PHE A 1 75 ? 8.436 -6.956 -17.175 1.00 88.31 75 PHE A N 1
ATOM 577 C CA . PHE A 1 75 ? 9.164 -6.824 -15.910 1.00 88.31 75 PHE A CA 1
ATOM 578 C C . PHE A 1 75 ? 8.703 -7.842 -14.869 1.00 88.31 75 PHE A C 1
ATOM 580 O O . PHE A 1 75 ? 9.543 -8.453 -14.215 1.00 88.31 75 PHE A O 1
ATOM 587 N N . ASN A 1 76 ? 7.394 -8.059 -14.739 1.00 87.88 76 ASN A N 1
ATOM 588 C CA . ASN A 1 76 ? 6.851 -9.034 -13.796 1.00 87.88 76 ASN A CA 1
ATOM 589 C C . ASN A 1 76 ? 7.241 -10.475 -14.165 1.00 87.88 76 ASN A C 1
ATOM 591 O O . ASN A 1 76 ? 7.528 -11.271 -13.273 1.00 87.88 76 ASN A O 1
ATOM 595 N N . GLU A 1 77 ? 7.322 -10.803 -15.459 1.00 88.75 77 GLU A N 1
ATOM 596 C CA . GLU A 1 77 ? 7.820 -12.104 -15.924 1.00 88.75 77 GLU A CA 1
ATOM 597 C C . GLU A 1 77 ? 9.277 -12.337 -15.492 1.00 88.75 77 GLU A C 1
ATOM 599 O O . GLU A 1 77 ? 9.597 -13.368 -14.896 1.00 88.75 77 GLU A O 1
ATOM 604 N N . PHE A 1 78 ? 10.157 -11.353 -15.703 1.00 89.50 78 PHE A N 1
ATOM 605 C CA . PHE A 1 78 ? 11.551 -11.446 -15.260 1.00 89.50 78 PHE A CA 1
ATOM 606 C C . PHE A 1 78 ? 11.706 -11.384 -13.737 1.00 89.50 78 PHE A C 1
ATOM 608 O O . PHE A 1 78 ? 12.649 -11.957 -13.190 1.00 89.50 78 PHE A O 1
ATOM 615 N N . LEU A 1 79 ? 10.810 -10.697 -13.032 1.00 87.62 79 LEU A N 1
ATOM 616 C CA . LEU A 1 79 ? 10.830 -10.642 -11.575 1.00 87.62 79 LEU A CA 1
ATOM 617 C C . LEU A 1 79 ? 10.491 -12.008 -10.957 1.00 87.62 79 LEU A C 1
ATOM 619 O O . LEU A 1 79 ? 11.073 -12.372 -9.937 1.00 87.62 79 LEU A O 1
ATOM 623 N N . GLY A 1 80 ? 9.611 -12.784 -11.601 1.00 85.19 80 GLY A N 1
ATOM 624 C CA . GLY A 1 80 ? 9.259 -14.148 -11.194 1.00 85.19 80 GLY A CA 1
ATOM 625 C C . GLY A 1 80 ? 10.354 -15.195 -11.438 1.00 85.19 80 GLY A C 1
ATOM 626 O O . GLY A 1 80 ? 10.256 -16.311 -10.931 1.00 85.19 80 GLY A O 1
ATOM 627 N N . ASN A 1 81 ? 11.409 -14.859 -12.185 1.00 86.69 81 ASN A N 1
ATOM 628 C CA . ASN A 1 81 ? 12.531 -15.753 -12.451 1.00 86.69 81 ASN A CA 1
ATOM 629 C C . ASN A 1 81 ? 13.736 -15.405 -11.560 1.00 86.69 81 ASN A C 1
ATOM 631 O O . ASN A 1 81 ? 14.351 -14.347 -11.697 1.00 86.69 81 ASN A O 1
ATOM 635 N N . HIS A 1 82 ? 14.129 -16.339 -10.689 1.00 85.06 82 HIS A N 1
ATOM 636 C CA . HIS A 1 82 ? 15.225 -16.160 -9.728 1.00 85.06 82 HIS A CA 1
ATOM 637 C C . HIS A 1 82 ? 16.573 -15.765 -10.352 1.00 85.06 82 HIS A C 1
ATOM 639 O O . HIS A 1 82 ? 17.372 -15.095 -9.698 1.00 85.06 82 HIS A O 1
ATOM 645 N N . THR A 1 83 ? 16.841 -16.142 -11.605 1.00 86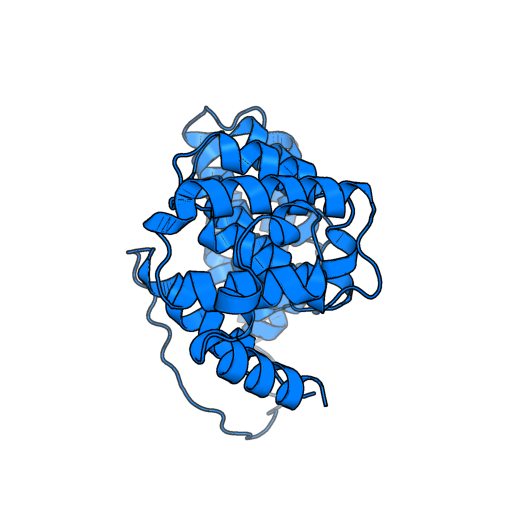.69 83 THR A N 1
ATOM 646 C CA . THR A 1 83 ? 18.086 -15.787 -12.303 1.00 86.69 83 THR A CA 1
ATOM 647 C C . THR A 1 83 ? 18.120 -14.313 -12.714 1.00 86.69 83 THR A C 1
ATOM 649 O O . THR A 1 83 ? 19.183 -13.695 -12.710 1.00 86.69 83 THR A O 1
ATOM 652 N N . THR A 1 84 ? 16.969 -13.726 -13.045 1.00 88.44 84 THR A N 1
ATOM 653 C CA . THR A 1 84 ? 16.845 -12.339 -13.533 1.00 88.44 84 THR A CA 1
ATOM 654 C C . THR A 1 84 ? 16.396 -11.362 -12.446 1.00 88.44 84 THR A C 1
ATOM 656 O O . THR A 1 84 ? 16.649 -10.162 -12.554 1.00 88.44 84 THR A O 1
ATOM 659 N N . GLN A 1 85 ? 15.795 -11.869 -11.369 1.00 89.56 85 GLN A N 1
ATOM 660 C CA . GLN A 1 85 ? 15.188 -11.115 -10.272 1.00 89.56 85 GLN A CA 1
ATOM 661 C C . GLN A 1 85 ? 16.086 -9.996 -9.715 1.00 89.56 85 GLN A C 1
ATOM 663 O O . GLN A 1 85 ? 15.677 -8.838 -9.657 1.00 89.56 85 GLN A O 1
ATOM 668 N N . ASN A 1 86 ? 17.330 -10.311 -9.340 1.00 87.31 86 ASN A N 1
ATOM 669 C CA . ASN A 1 86 ? 18.248 -9.319 -8.762 1.00 87.31 86 ASN A CA 1
ATOM 670 C C . ASN A 1 86 ? 18.619 -8.214 -9.757 1.00 87.31 86 ASN A C 1
ATOM 672 O O . ASN A 1 86 ? 18.777 -7.056 -9.370 1.00 87.31 86 ASN A O 1
ATOM 676 N N . TYR A 1 87 ? 18.755 -8.567 -11.036 1.00 89.12 87 TYR A N 1
ATOM 677 C CA . TYR A 1 87 ? 19.062 -7.600 -12.082 1.00 89.12 87 TYR A CA 1
ATOM 678 C C . TYR A 1 87 ? 17.880 -6.655 -12.320 1.00 89.12 87 TYR A C 1
ATOM 680 O O . TYR A 1 87 ? 18.071 -5.442 -12.378 1.00 89.12 87 TYR A O 1
ATOM 688 N N . ILE A 1 88 ? 16.657 -7.195 -12.361 1.00 91.62 88 ILE A N 1
ATOM 689 C CA . ILE A 1 88 ? 15.423 -6.408 -12.476 1.00 91.62 88 ILE A CA 1
ATOM 690 C C . ILE A 1 88 ? 15.285 -5.440 -11.310 1.00 91.62 88 ILE A C 1
ATOM 692 O O . ILE A 1 88 ? 15.103 -4.250 -11.541 1.00 91.62 88 ILE A O 1
ATOM 696 N N . LEU A 1 89 ? 15.423 -5.911 -10.068 1.00 92.12 89 LEU A N 1
ATOM 697 C CA . LEU A 1 89 ? 15.311 -5.042 -8.895 1.00 92.12 89 LEU A CA 1
ATOM 698 C C . LEU A 1 89 ? 16.345 -3.915 -8.920 1.00 92.12 89 LEU A C 1
ATOM 700 O O . LEU A 1 89 ? 16.016 -2.765 -8.622 1.00 92.12 89 LEU A O 1
ATOM 704 N N . LYS A 1 90 ? 17.590 -4.228 -9.301 1.00 91.44 90 LYS A N 1
ATOM 705 C CA . LYS A 1 90 ? 18.636 -3.217 -9.464 1.00 91.44 90 LYS A CA 1
ATOM 706 C C . LYS A 1 90 ? 18.235 -2.186 -10.516 1.00 91.44 90 LYS A C 1
ATOM 708 O O . LYS A 1 90 ? 18.341 -0.996 -10.251 1.00 91.44 90 LYS A O 1
ATOM 713 N N . LEU A 1 91 ? 17.739 -2.628 -11.669 1.00 92.00 91 LEU A N 1
ATOM 714 C CA . LEU A 1 91 ? 17.305 -1.737 -12.740 1.00 92.00 91 LEU A CA 1
ATOM 715 C C . LEU A 1 91 ? 16.112 -0.867 -12.325 1.00 92.00 91 LEU A C 1
ATOM 717 O O . LEU A 1 91 ? 16.125 0.334 -12.565 1.00 92.00 91 LEU A O 1
ATOM 721 N N . VAL A 1 92 ? 15.113 -1.448 -11.655 1.00 94.06 92 VAL A N 1
ATOM 722 C CA . VAL A 1 92 ? 13.948 -0.738 -11.102 1.00 94.06 92 VAL A CA 1
ATOM 723 C C . VAL A 1 92 ? 14.385 0.395 -10.180 1.00 94.06 92 VAL A C 1
ATOM 725 O O . VAL A 1 92 ? 13.846 1.497 -10.269 1.00 94.06 92 VAL A O 1
ATOM 728 N N . ARG A 1 93 ? 15.373 0.133 -9.322 1.00 93.25 93 ARG A N 1
ATOM 729 C CA . ARG A 1 93 ? 15.930 1.127 -8.407 1.00 93.25 93 ARG A CA 1
ATOM 730 C C . ARG A 1 93 ? 16.778 2.170 -9.135 1.00 93.25 93 ARG A C 1
ATOM 732 O O . ARG A 1 93 ? 16.574 3.360 -8.930 1.00 93.25 93 ARG A O 1
ATOM 739 N N . ASP A 1 94 ? 17.720 1.738 -9.969 1.00 92.12 94 ASP A N 1
ATOM 740 C CA . ASP A 1 94 ? 18.682 2.622 -10.638 1.00 92.12 94 ASP A CA 1
ATOM 741 C C . ASP A 1 94 ? 17.984 3.550 -11.662 1.00 92.12 94 ASP A C 1
ATOM 743 O O . ASP A 1 94 ? 18.417 4.682 -11.874 1.00 92.12 94 ASP A O 1
ATOM 747 N N . GLU A 1 95 ? 16.874 3.106 -12.263 1.00 93.19 95 GLU A N 1
ATOM 748 C CA . GLU A 1 95 ? 16.050 3.899 -13.190 1.00 93.19 95 GLU A CA 1
ATOM 749 C C . GLU A 1 95 ? 14.870 4.621 -12.516 1.00 93.19 95 GLU A C 1
ATOM 751 O O . GLU A 1 95 ? 14.129 5.339 -13.195 1.00 93.19 95 GLU A O 1
ATOM 756 N N . ASP A 1 96 ? 14.722 4.458 -11.198 1.00 93.81 96 ASP A N 1
ATOM 757 C CA . ASP A 1 96 ? 13.686 5.059 -10.351 1.00 93.81 96 ASP A CA 1
ATOM 758 C C . ASP A 1 96 ? 12.243 4.761 -10.809 1.00 93.81 96 ASP A C 1
ATOM 760 O O . ASP A 1 96 ? 11.343 5.604 -10.779 1.00 93.81 96 ASP A O 1
ATOM 764 N N . LEU A 1 97 ? 12.007 3.531 -11.275 1.00 95.56 97 LEU A N 1
ATOM 765 C CA . LEU A 1 97 ? 10.741 3.151 -11.912 1.00 95.56 97 LEU A CA 1
ATOM 766 C C . LEU A 1 97 ? 9.555 3.164 -10.940 1.00 95.56 97 LEU A C 1
ATOM 768 O O . LEU A 1 97 ? 8.430 3.416 -11.365 1.00 95.56 97 LEU A O 1
ATOM 772 N N . ILE A 1 98 ? 9.790 2.910 -9.649 1.00 96.06 98 ILE A N 1
ATOM 773 C CA . ILE A 1 98 ? 8.733 2.931 -8.628 1.00 96.06 98 ILE A CA 1
ATOM 774 C C . ILE A 1 98 ? 8.228 4.353 -8.391 1.00 96.06 98 ILE A C 1
ATOM 776 O O . ILE A 1 98 ? 7.017 4.563 -8.405 1.00 96.06 98 ILE A O 1
ATOM 780 N N . ASN A 1 99 ? 9.117 5.338 -8.232 1.00 95.88 99 ASN A N 1
ATOM 781 C CA . ASN A 1 99 ? 8.686 6.731 -8.086 1.00 95.88 99 ASN A CA 1
ATOM 782 C C . ASN A 1 99 ? 7.965 7.222 -9.336 1.00 95.88 99 ASN A C 1
ATOM 784 O O . ASN A 1 99 ? 6.908 7.832 -9.221 1.00 95.88 99 ASN A O 1
ATOM 788 N N . LEU A 1 100 ? 8.462 6.876 -10.524 1.00 96.56 100 LEU A N 1
ATOM 789 C CA . LEU A 1 100 ? 7.782 7.224 -11.770 1.00 96.56 100 LEU A CA 1
ATOM 790 C C . LEU A 1 100 ? 6.398 6.567 -11.886 1.00 96.56 100 LEU A C 1
ATOM 792 O O . LEU A 1 100 ? 5.467 7.178 -12.409 1.00 96.56 100 LEU A O 1
ATOM 796 N N . ALA A 1 101 ? 6.227 5.340 -11.386 1.00 96.56 101 ALA A N 1
ATOM 797 C CA . ALA A 1 101 ? 4.916 4.702 -11.316 1.00 96.56 101 ALA A CA 1
ATOM 798 C C . ALA A 1 101 ? 3.970 5.442 -10.352 1.00 96.56 101 ALA A C 1
ATOM 800 O O . ALA A 1 101 ? 2.801 5.633 -10.691 1.00 96.56 101 ALA A O 1
ATOM 801 N N . TYR A 1 102 ? 4.466 5.912 -9.201 1.00 97.06 102 TYR A N 1
ATOM 802 C CA . TYR A 1 102 ? 3.698 6.767 -8.289 1.00 97.06 102 TYR A CA 1
ATOM 803 C C . TYR A 1 102 ? 3.325 8.111 -8.918 1.00 97.06 102 TYR A C 1
ATOM 805 O O . TYR A 1 102 ? 2.159 8.486 -8.877 1.00 97.06 102 TYR A O 1
ATOM 813 N N . ASP A 1 103 ? 4.260 8.792 -9.582 1.00 95.69 103 ASP A N 1
ATOM 814 C CA . ASP A 1 103 ? 3.979 10.050 -10.284 1.00 95.69 103 ASP A CA 1
ATOM 815 C C . ASP A 1 103 ? 2.879 9.858 -11.341 1.00 95.69 103 ASP A C 1
ATOM 817 O O . ASP A 1 103 ? 2.017 10.715 -11.543 1.00 95.69 103 ASP A O 1
ATOM 821 N N . ARG A 1 104 ? 2.858 8.695 -12.005 1.00 94.75 104 ARG A N 1
ATOM 822 C CA . ARG A 1 104 ? 1.773 8.337 -12.923 1.00 94.75 104 ARG A CA 1
ATOM 823 C C . ARG A 1 104 ? 0.450 8.090 -12.235 1.00 94.75 104 ARG A C 1
ATOM 825 O O . ARG A 1 104 ? -0.568 8.506 -12.781 1.00 94.75 104 ARG A O 1
ATOM 832 N N . ILE A 1 105 ? 0.451 7.433 -11.082 1.00 95.81 105 ILE A N 1
ATOM 833 C CA . ILE A 1 105 ? -0.755 7.280 -10.269 1.00 95.81 105 ILE A CA 1
ATOM 834 C C . ILE A 1 105 ? -1.315 8.657 -9.903 1.00 95.81 105 ILE A C 1
ATOM 836 O O . ILE A 1 105 ? -2.501 8.882 -10.127 1.00 95.81 105 ILE A O 1
ATOM 840 N N . ASP A 1 106 ? -0.472 9.585 -9.453 1.00 94.75 106 ASP A N 1
ATOM 841 C CA . ASP A 1 106 ? -0.890 10.935 -9.053 1.00 94.75 106 ASP A CA 1
ATOM 842 C C . ASP A 1 106 ? -1.528 11.712 -10.213 1.00 94.75 106 ASP A C 1
ATOM 844 O O . ASP A 1 106 ? -2.564 12.351 -10.048 1.00 94.75 106 ASP A O 1
ATOM 848 N N . ILE A 1 107 ? -0.959 11.612 -11.419 1.00 93.38 107 ILE A N 1
ATOM 849 C CA . ILE A 1 107 ? -1.506 12.258 -12.625 1.00 93.38 107 ILE A CA 1
ATOM 850 C C . ILE A 1 107 ? -2.844 11.631 -13.052 1.00 93.38 107 ILE A C 1
ATOM 852 O O . ILE A 1 107 ? -3.714 12.308 -13.605 1.00 93.38 107 ILE A O 1
ATOM 856 N N . LEU A 1 108 ? -2.995 10.319 -12.866 1.00 93.62 108 LEU A N 1
ATOM 857 C CA . LEU A 1 108 ? -4.116 9.545 -13.399 1.00 93.62 108 LEU A CA 1
ATOM 858 C C . LEU A 1 108 ? -5.286 9.385 -12.423 1.00 93.62 108 LEU A C 1
ATOM 860 O O . LEU A 1 108 ? -6.393 9.084 -12.875 1.00 93.62 108 LEU A O 1
ATOM 864 N N . SER A 1 109 ? -5.061 9.564 -11.121 1.00 92.62 109 SER A N 1
ATOM 865 C CA . SER A 1 109 ? -6.028 9.286 -10.051 1.00 92.62 109 SER A CA 1
ATOM 866 C C . SER A 1 109 ? -7.367 9.991 -10.279 1.00 92.62 109 SER A C 1
ATOM 868 O O . SER A 1 109 ? -8.398 9.322 -10.331 1.00 92.62 109 SER A O 1
ATOM 870 N N . GLY A 1 110 ? -7.358 11.294 -10.581 1.00 92.06 110 GLY A N 1
ATOM 871 C CA . GLY A 1 110 ? -8.569 12.087 -10.852 1.00 92.06 110 GLY A CA 1
ATOM 872 C C . GLY A 1 110 ? -9.377 11.644 -12.084 1.00 92.06 110 GLY A C 1
ATOM 873 O O . GLY A 1 110 ? -10.484 12.124 -12.321 1.00 92.06 110 GLY A O 1
ATOM 874 N N . ARG A 1 111 ? -8.850 10.710 -12.885 1.00 93.88 111 ARG A N 1
ATOM 875 C CA . ARG A 1 111 ? -9.522 10.110 -14.049 1.00 93.88 111 ARG A CA 1
ATOM 876 C C . ARG A 1 111 ? -9.897 8.641 -13.830 1.00 93.88 111 ARG A C 1
ATOM 878 O O . ARG A 1 111 ? -10.298 7.961 -14.774 1.00 93.88 111 ARG A O 1
ATOM 885 N N . CYS A 1 112 ? -9.828 8.141 -12.597 1.00 92.56 112 CYS A N 1
ATOM 886 C CA . CYS A 1 112 ? -10.157 6.754 -12.255 1.00 92.56 112 CYS A CA 1
ATOM 887 C C . CYS A 1 112 ? -11.564 6.259 -12.682 1.00 92.56 112 CYS A C 1
ATOM 889 O O . CYS A 1 112 ? -11.722 5.059 -12.961 1.00 92.56 112 CYS A O 1
ATOM 891 N N . PRO A 1 113 ? -12.608 7.109 -12.803 1.00 91.00 113 PRO A N 1
ATOM 892 C CA . PRO A 1 113 ? -13.887 6.682 -13.373 1.00 91.00 113 PRO A CA 1
ATOM 893 C C . PRO A 1 113 ? -13.786 6.145 -14.811 1.00 91.00 113 PRO A C 1
ATOM 895 O O . PRO A 1 113 ? -14.589 5.300 -15.209 1.00 91.00 113 PRO A O 1
ATOM 898 N N . GLU A 1 114 ? -12.788 6.571 -15.590 1.00 93.62 114 GLU A N 1
ATOM 899 C CA . GLU A 1 114 ? -1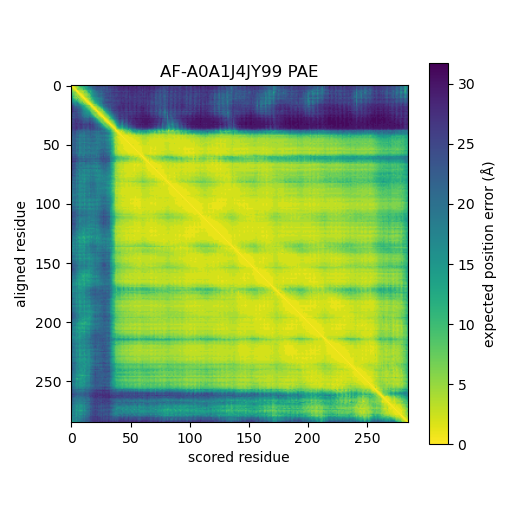2.572 6.071 -16.945 1.00 93.62 114 GLU A CA 1
ATOM 900 C C . GLU A 1 114 ? -12.046 4.628 -16.917 1.00 93.62 114 GLU A C 1
ATOM 902 O O . GLU A 1 114 ? -10.951 4.356 -16.429 1.00 93.62 114 GLU A O 1
ATOM 907 N N . LYS A 1 115 ? -12.781 3.683 -17.524 1.00 90.81 115 LYS A N 1
ATOM 908 C CA . LYS A 1 115 ? -12.415 2.249 -17.552 1.00 90.81 115 LYS A CA 1
ATOM 909 C C . LYS A 1 115 ? -10.981 1.996 -18.038 1.00 90.81 115 LYS A C 1
ATOM 911 O O . LYS A 1 115 ? -10.297 1.115 -17.519 1.00 90.81 115 LYS A O 1
ATOM 916 N N . ARG A 1 116 ? -10.538 2.760 -19.042 1.00 92.38 116 ARG A N 1
ATOM 917 C CA . ARG A 1 116 ? -9.175 2.693 -19.583 1.00 92.38 116 ARG A CA 1
ATOM 918 C C . ARG A 1 116 ? -8.138 3.092 -18.525 1.00 92.38 116 ARG A C 1
ATOM 920 O O . ARG A 1 116 ? -7.217 2.321 -18.274 1.00 92.38 116 ARG A O 1
ATOM 927 N N . ILE A 1 117 ? -8.332 4.236 -17.870 1.00 93.75 117 ILE A N 1
ATOM 928 C CA . ILE A 1 117 ? -7.422 4.745 -16.837 1.00 93.75 117 ILE A CA 1
ATOM 929 C C . ILE A 1 117 ? -7.417 3.840 -15.610 1.00 93.75 117 ILE A C 1
ATOM 931 O O . ILE A 1 117 ? -6.351 3.495 -15.111 1.00 93.75 117 ILE A O 1
ATOM 935 N N . ARG A 1 118 ? -8.586 3.3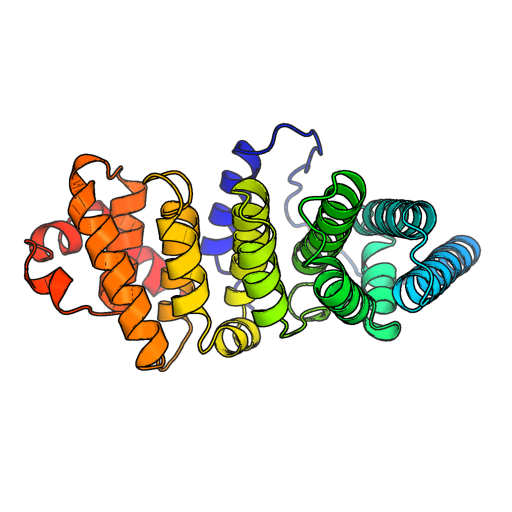58 -15.183 1.00 91.88 118 ARG A N 1
ATOM 936 C CA . ARG A 1 118 ? -8.700 2.384 -14.095 1.00 91.88 118 ARG A CA 1
ATOM 937 C C . ARG A 1 118 ? -7.861 1.135 -14.353 1.00 91.88 118 ARG A C 1
ATOM 939 O O . ARG A 1 118 ? -7.144 0.677 -13.470 1.00 91.88 118 ARG A O 1
ATOM 946 N N . ARG A 1 119 ? -7.909 0.595 -15.575 1.00 91.31 119 ARG A N 1
ATOM 947 C CA . ARG A 1 119 ? -7.071 -0.549 -15.955 1.00 91.31 119 ARG A CA 1
ATOM 948 C C . ARG A 1 119 ? -5.588 -0.208 -15.813 1.00 91.31 119 ARG A C 1
ATOM 950 O O . ARG A 1 119 ? -4.856 -0.992 -15.226 1.00 91.31 119 ARG A O 1
ATOM 957 N N . LEU A 1 120 ? -5.154 0.944 -16.319 1.00 94.12 120 LEU A N 1
ATOM 958 C CA . LEU A 1 120 ? -3.757 1.370 -16.228 1.00 94.12 120 LEU A CA 1
ATOM 959 C C . LEU A 1 120 ? -3.295 1.551 -14.770 1.00 94.12 120 LEU A C 1
ATOM 961 O O . LEU A 1 120 ? -2.238 1.042 -14.406 1.00 94.12 120 LEU A O 1
ATOM 965 N N . LEU A 1 121 ? -4.107 2.193 -13.926 1.00 95.44 121 LEU A N 1
ATOM 966 C CA . LEU A 1 121 ? -3.852 2.350 -12.490 1.00 95.44 121 LEU A CA 1
ATOM 967 C C . LEU A 1 121 ? -3.685 0.995 -11.788 1.00 95.44 121 LEU A C 1
ATOM 969 O O . LEU A 1 121 ? -2.778 0.832 -10.977 1.00 95.44 121 LEU A O 1
ATOM 973 N N . PHE A 1 122 ? -4.497 -0.002 -12.149 1.00 92.62 122 PHE A N 1
ATOM 974 C CA . PHE A 1 122 ? -4.355 -1.359 -11.619 1.00 92.62 122 PHE A CA 1
ATOM 975 C C . PHE A 1 122 ? -3.007 -1.994 -11.995 1.00 92.62 122 PHE A C 1
ATOM 977 O O . PHE A 1 122 ? -2.363 -2.609 -11.146 1.00 92.62 122 PHE A O 1
ATOM 984 N N . PHE A 1 123 ? -2.545 -1.822 -13.241 1.00 93.19 123 PHE A N 1
ATOM 985 C CA . PHE A 1 123 ? -1.223 -2.304 -13.663 1.00 93.19 123 PHE A CA 1
ATOM 986 C C . PHE A 1 123 ? -0.086 -1.594 -12.922 1.00 93.19 123 PHE A C 1
ATOM 988 O O . PHE A 1 123 ? 0.855 -2.259 -12.498 1.00 93.19 123 PHE A O 1
ATOM 995 N N . LEU A 1 124 ? -0.182 -0.276 -12.721 1.00 96.12 124 LEU A N 1
ATOM 996 C CA . LEU A 1 124 ? 0.813 0.499 -11.971 1.00 96.12 124 LEU A CA 1
ATOM 997 C C . LEU A 1 124 ? 0.889 0.054 -10.504 1.00 96.12 124 LEU A C 1
ATOM 999 O O . LEU A 1 124 ? 1.979 -0.212 -10.001 1.00 96.12 124 LEU A O 1
ATOM 1003 N N . LEU A 1 125 ? -0.256 -0.105 -9.833 1.00 94.50 125 LEU A N 1
ATOM 1004 C CA . LEU A 1 125 ? -0.297 -0.619 -8.462 1.00 94.50 125 LEU A CA 1
ATOM 1005 C C . LEU A 1 125 ? 0.223 -2.055 -8.369 1.00 94.50 125 LEU A C 1
ATOM 1007 O O . LEU A 1 125 ? 0.965 -2.378 -7.446 1.00 94.50 125 LEU A O 1
ATOM 1011 N N . SER A 1 126 ? -0.126 -2.909 -9.333 1.00 91.19 126 SER A N 1
ATOM 1012 C CA . SER A 1 126 ? 0.378 -4.286 -9.386 1.00 91.19 126 SER A CA 1
ATOM 1013 C C . SER A 1 126 ? 1.896 -4.309 -9.561 1.00 91.19 126 SER A C 1
ATOM 1015 O O . SER A 1 126 ? 2.575 -5.055 -8.867 1.00 91.19 126 SER A O 1
ATOM 1017 N N . PHE A 1 127 ? 2.445 -3.451 -10.425 1.00 94.06 127 PHE A N 1
ATOM 1018 C CA . PHE A 1 127 ? 3.888 -3.300 -10.600 1.00 94.06 127 PHE A CA 1
ATOM 1019 C C . PHE A 1 127 ? 4.585 -2.895 -9.296 1.00 94.06 127 PHE A C 1
ATOM 1021 O O . PHE A 1 127 ? 5.574 -3.518 -8.911 1.00 94.06 127 PHE A O 1
ATOM 1028 N N . ILE A 1 128 ? 4.054 -1.898 -8.582 1.00 95.00 128 ILE A N 1
ATOM 1029 C CA . ILE A 1 128 ? 4.587 -1.476 -7.277 1.00 95.00 128 ILE A CA 1
ATOM 1030 C C . ILE A 1 128 ? 4.523 -2.633 -6.275 1.00 95.00 128 ILE A C 1
ATOM 1032 O O . ILE A 1 128 ? 5.523 -2.940 -5.625 1.00 95.00 128 ILE A O 1
ATOM 1036 N N . ARG A 1 129 ? 3.369 -3.309 -6.189 1.00 91.56 129 ARG A N 1
ATOM 1037 C CA . ARG A 1 129 ? 3.144 -4.436 -5.280 1.00 91.56 129 ARG A CA 1
ATOM 1038 C C . ARG A 1 129 ? 4.162 -5.553 -5.502 1.00 91.56 129 ARG A C 1
ATOM 1040 O O . ARG A 1 129 ? 4.828 -5.944 -4.551 1.00 91.56 129 ARG A O 1
ATOM 1047 N N . GLU A 1 130 ? 4.304 -6.049 -6.730 1.00 90.81 130 GLU A N 1
ATOM 1048 C CA . GLU A 1 130 ? 5.216 -7.162 -7.033 1.00 90.81 130 GLU A CA 1
ATOM 1049 C C . GLU A 1 130 ? 6.673 -6.805 -6.711 1.00 90.81 130 GLU A C 1
ATOM 1051 O O . GLU A 1 130 ? 7.391 -7.579 -6.074 1.00 90.81 130 GLU A O 1
ATOM 1056 N N . ASN A 1 131 ? 7.105 -5.588 -7.051 1.00 91.69 131 ASN A N 1
ATOM 1057 C CA . ASN A 1 131 ? 8.445 -5.128 -6.697 1.00 91.69 131 ASN A CA 1
ATOM 1058 C C . ASN A 1 131 ? 8.645 -5.032 -5.179 1.00 91.69 131 ASN A C 1
ATOM 1060 O O . ASN A 1 131 ? 9.725 -5.364 -4.697 1.00 91.69 131 ASN A O 1
ATOM 1064 N N . PHE A 1 132 ? 7.629 -4.638 -4.407 1.00 89.19 132 PHE A N 1
ATOM 1065 C CA . PHE A 1 132 ? 7.714 -4.602 -2.942 1.00 89.19 132 PHE A CA 1
ATOM 1066 C C . PHE A 1 132 ? 7.761 -6.002 -2.325 1.00 89.19 132 PHE A C 1
ATOM 1068 O O . PHE A 1 132 ? 8.561 -6.221 -1.416 1.00 89.19 132 PHE A O 1
ATOM 1075 N N . ILE A 1 133 ? 6.986 -6.965 -2.839 1.00 86.62 133 ILE A N 1
ATOM 1076 C CA . ILE A 1 133 ? 7.033 -8.368 -2.384 1.00 86.62 133 ILE A CA 1
ATOM 1077 C C . ILE A 1 133 ? 8.462 -8.907 -2.481 1.00 86.62 133 ILE A C 1
ATOM 1079 O O . ILE A 1 133 ? 8.977 -9.537 -1.553 1.00 86.62 133 ILE A O 1
ATOM 1083 N N . VAL A 1 134 ? 9.106 -8.644 -3.616 1.00 87.88 134 VAL A N 1
ATOM 1084 C CA . VAL A 1 134 ? 10.371 -9.277 -3.979 1.00 87.88 134 VAL A CA 1
ATOM 1085 C C . VAL A 1 134 ? 11.582 -8.466 -3.504 1.00 87.88 134 VAL A C 1
ATOM 1087 O O . VAL A 1 134 ? 12.538 -9.029 -2.972 1.00 87.88 134 VAL A O 1
ATOM 1090 N N . GLY A 1 135 ? 11.548 -7.144 -3.672 1.00 85.50 135 GLY A N 1
ATOM 1091 C CA . GLY A 1 135 ? 12.630 -6.219 -3.326 1.00 85.50 135 GLY A CA 1
ATOM 1092 C C . GLY A 1 135 ? 12.551 -5.637 -1.915 1.00 85.50 135 GLY A C 1
ATOM 1093 O O . GLY A 1 135 ? 13.577 -5.226 -1.372 1.00 85.50 135 GLY A O 1
ATOM 1094 N N . LYS A 1 136 ? 11.373 -5.633 -1.278 1.00 85.00 136 LYS A N 1
ATOM 1095 C CA . LYS A 1 136 ? 11.153 -5.085 0.073 1.00 85.00 136 LYS A CA 1
ATOM 1096 C C . LYS A 1 136 ? 11.663 -3.641 0.193 1.00 85.00 136 LYS A C 1
ATOM 1098 O O . LYS A 1 136 ? 11.471 -2.833 -0.716 1.00 85.00 136 LYS A O 1
ATOM 1103 N N . SER A 1 137 ? 12.361 -3.319 1.286 1.00 83.38 137 SER A N 1
ATOM 1104 C CA . SER A 1 137 ? 12.925 -1.991 1.548 1.00 83.38 137 SER A CA 1
ATOM 1105 C C . SER A 1 137 ? 13.919 -1.505 0.483 1.00 83.38 137 SER A C 1
ATOM 1107 O O . SER A 1 137 ? 14.147 -0.305 0.385 1.00 83.38 137 SER A O 1
ATOM 1109 N N . TYR A 1 138 ? 14.478 -2.388 -0.356 1.00 86.81 138 TYR A N 1
ATOM 1110 C CA . TYR A 1 138 ? 15.438 -2.015 -1.406 1.00 86.81 138 TYR A CA 1
ATOM 1111 C C . TYR A 1 138 ? 14.838 -1.127 -2.506 1.00 86.81 138 TYR A C 1
ATOM 1113 O O . TYR A 1 138 ? 15.545 -0.308 -3.093 1.00 86.81 138 TYR A O 1
ATOM 1121 N N . VAL A 1 139 ? 13.548 -1.307 -2.792 1.00 88.00 139 VAL A N 1
ATOM 1122 C CA . VAL A 1 139 ? 12.799 -0.544 -3.805 1.00 88.00 139 VAL A CA 1
ATOM 1123 C C . VAL A 1 139 ? 11.724 0.344 -3.179 1.00 88.00 139 VAL A C 1
ATOM 1125 O O . VAL A 1 139 ? 10.917 0.932 -3.897 1.00 88.00 139 VAL A O 1
ATOM 1128 N N . PHE A 1 140 ? 11.687 0.416 -1.846 1.00 86.38 140 PHE A N 1
ATOM 1129 C CA . PHE A 1 140 ? 10.676 1.162 -1.116 1.00 86.38 140 PHE A CA 1
ATOM 1130 C C . PHE A 1 140 ? 10.758 2.660 -1.411 1.00 86.38 140 PHE A C 1
ATOM 1132 O O . PHE A 1 140 ? 11.840 3.242 -1.461 1.00 86.38 140 PHE A O 1
ATOM 1139 N N . GLN A 1 141 ? 9.588 3.278 -1.558 1.00 88.38 141 GLN A N 1
ATOM 1140 C CA . GLN A 1 141 ? 9.428 4.713 -1.736 1.00 88.38 141 GLN A CA 1
ATOM 1141 C C . GLN A 1 141 ? 8.315 5.209 -0.825 1.00 88.38 141 GLN A C 1
ATOM 1143 O O . GLN A 1 141 ? 7.230 4.624 -0.778 1.00 88.38 141 GLN A O 1
ATOM 1148 N N . CYS A 1 142 ? 8.577 6.305 -0.116 1.00 90.00 142 CYS A N 1
ATOM 1149 C CA . CYS A 1 142 ? 7.618 6.865 0.821 1.00 90.00 142 CYS A CA 1
ATOM 1150 C C . CYS A 1 142 ? 6.569 7.731 0.100 1.00 90.00 142 CYS A C 1
ATOM 1152 O O . CYS A 1 142 ? 6.687 8.952 0.036 1.00 90.00 142 CYS A O 1
ATOM 1154 N N . ARG A 1 143 ? 5.560 7.078 -0.493 1.00 92.44 143 ARG A N 1
ATOM 1155 C CA . ARG A 1 143 ? 4.499 7.706 -1.311 1.00 92.44 143 ARG A CA 1
ATOM 1156 C C . ARG A 1 143 ? 3.092 7.296 -0.860 1.00 92.44 143 ARG A C 1
ATOM 1158 O O . ARG A 1 143 ? 2.205 7.044 -1.667 1.00 92.44 143 ARG A O 1
ATOM 1165 N N . ILE A 1 144 ? 2.880 7.226 0.453 1.00 91.44 144 ILE A N 1
ATOM 1166 C CA . ILE A 1 144 ? 1.595 6.809 1.036 1.00 91.44 144 ILE A CA 1
ATOM 1167 C C . ILE A 1 144 ? 0.463 7.772 0.669 1.00 91.44 144 ILE A C 1
ATOM 1169 O O . ILE A 1 144 ? -0.643 7.318 0.383 1.00 91.44 144 ILE A O 1
ATOM 1173 N N . GLN A 1 145 ? 0.738 9.078 0.598 1.00 91.75 145 GLN A N 1
ATOM 1174 C CA . GLN A 1 145 ? -0.275 10.064 0.218 1.00 91.75 145 GLN A CA 1
ATOM 1175 C C . GLN A 1 145 ? -0.829 9.804 -1.190 1.00 91.75 145 GLN A C 1
ATOM 1177 O O . GLN A 1 145 ? -2.043 9.780 -1.355 1.00 91.75 145 GLN A O 1
ATOM 1182 N N . SER A 1 146 ? 0.034 9.480 -2.161 1.00 94.06 146 SER A N 1
ATOM 1183 C CA . SER A 1 146 ? -0.366 9.087 -3.521 1.00 94.06 146 SER A CA 1
ATOM 1184 C C . SER A 1 146 ? -1.361 7.918 -3.525 1.00 94.06 146 SER A C 1
ATOM 1186 O O . SER A 1 146 ? -2.313 7.889 -4.304 1.00 94.06 146 SER A O 1
ATOM 1188 N N . LEU A 1 147 ? -1.168 6.942 -2.628 1.00 94.44 147 LEU A N 1
ATOM 1189 C CA . LEU A 1 147 ? -2.081 5.809 -2.482 1.00 94.44 147 LEU A CA 1
ATOM 1190 C C . LEU A 1 147 ? -3.415 6.227 -1.844 1.00 94.44 147 LEU A C 1
ATOM 1192 O O . LEU A 1 147 ? -4.471 5.812 -2.312 1.00 94.44 147 LEU A O 1
ATOM 1196 N N . ILE A 1 148 ? -3.386 7.058 -0.800 1.00 93.31 148 ILE A N 1
ATOM 1197 C CA . ILE A 1 148 ? -4.604 7.562 -0.143 1.00 93.31 148 ILE A CA 1
ATOM 1198 C C . ILE A 1 148 ? -5.434 8.414 -1.111 1.00 93.31 148 ILE A C 1
ATOM 1200 O O . ILE A 1 148 ? -6.653 8.254 -1.182 1.00 93.31 148 ILE A O 1
ATOM 1204 N N . ASP A 1 149 ? -4.788 9.280 -1.887 1.00 93.44 149 ASP A N 1
ATOM 1205 C CA . ASP A 1 149 ? -5.451 10.112 -2.891 1.00 93.44 149 ASP A CA 1
ATOM 1206 C C . ASP A 1 149 ? -6.104 9.237 -3.965 1.00 93.44 149 ASP A C 1
ATOM 1208 O O . ASP A 1 149 ? -7.269 9.435 -4.311 1.00 93.44 149 ASP A O 1
ATOM 1212 N N . LEU A 1 150 ? -5.413 8.184 -4.416 1.00 94.06 150 LEU A N 1
ATOM 1213 C CA . LEU A 1 150 ? -5.984 7.221 -5.351 1.00 94.06 150 LEU A CA 1
ATOM 1214 C C . LEU A 1 150 ? -7.235 6.520 -4.793 1.00 94.06 150 LEU A C 1
ATOM 1216 O O . LEU A 1 150 ? -8.214 6.363 -5.526 1.00 94.06 150 LEU A O 1
ATOM 1220 N N . CYS A 1 151 ? -7.238 6.122 -3.516 1.00 92.19 151 CYS A N 1
ATOM 1221 C CA . CYS A 1 151 ? -8.435 5.576 -2.868 1.00 92.19 151 CYS A CA 1
ATOM 1222 C C . CYS A 1 151 ? -9.611 6.556 -2.947 1.00 92.19 151 CYS A C 1
ATOM 1224 O O . CYS A 1 151 ? -10.707 6.187 -3.376 1.00 92.19 151 CYS A O 1
ATOM 1226 N N . ASN A 1 152 ? -9.355 7.814 -2.580 1.00 89.94 152 ASN A N 1
ATOM 1227 C CA . ASN A 1 152 ? -10.367 8.862 -2.534 1.00 89.94 152 ASN A CA 1
ATOM 1228 C C . ASN A 1 152 ? -10.975 9.161 -3.910 1.00 89.94 152 ASN A C 1
ATOM 1230 O O . ASN A 1 152 ? -12.185 9.402 -4.000 1.00 89.94 152 ASN A O 1
ATOM 1234 N N . GLU A 1 153 ? -10.159 9.126 -4.963 1.00 93.19 153 GLU A N 1
ATOM 1235 C CA . GLU A 1 153 ? -10.595 9.371 -6.340 1.00 93.19 153 GLU A CA 1
ATOM 1236 C C . GLU A 1 153 ? -11.316 8.162 -6.953 1.00 93.19 153 GLU A C 1
ATOM 1238 O O . GLU A 1 153 ? -12.347 8.311 -7.615 1.00 93.19 153 GLU A O 1
ATOM 1243 N N . CYS A 1 154 ? -10.817 6.944 -6.721 1.00 90.88 154 CYS A N 1
ATOM 1244 C CA . CYS A 1 154 ? -11.400 5.738 -7.304 1.00 90.88 154 CYS A CA 1
ATOM 1245 C C . CYS A 1 154 ? -12.694 5.286 -6.620 1.00 90.88 154 CYS A C 1
ATOM 1247 O O . CYS A 1 154 ? -13.586 4.795 -7.317 1.00 90.88 154 CYS A O 1
ATOM 1249 N N . LYS A 1 155 ? -12.795 5.428 -5.288 1.00 90.31 155 LYS A N 1
ATOM 1250 C CA . LYS A 1 155 ? -13.941 4.977 -4.469 1.00 90.31 155 LYS A CA 1
ATOM 1251 C C . LYS A 1 155 ? -14.364 3.538 -4.796 1.00 90.31 155 LYS A C 1
ATOM 1253 O O . LYS A 1 155 ? -15.543 3.241 -4.990 1.00 90.31 155 LYS A O 1
ATOM 1258 N N . ASP A 1 156 ? -13.374 2.663 -4.945 1.00 91.19 156 ASP A N 1
ATOM 1259 C CA . ASP A 1 156 ? -13.538 1.273 -5.362 1.00 91.19 156 ASP A CA 1
ATOM 1260 C C . ASP A 1 156 ? -12.859 0.366 -4.332 1.00 91.19 156 ASP A C 1
ATOM 1262 O O . ASP A 1 156 ? -11.652 0.466 -4.094 1.00 91.19 156 ASP A O 1
ATOM 1266 N N . LEU A 1 157 ? -13.638 -0.543 -3.739 1.00 92.25 157 LEU A N 1
ATOM 1267 C CA . LEU A 1 157 ? -13.168 -1.445 -2.688 1.00 92.25 157 LEU A CA 1
ATOM 1268 C C . LEU A 1 157 ? -11.965 -2.288 -3.133 1.00 92.25 157 LEU A C 1
ATOM 1270 O O . LEU A 1 157 ? -11.082 -2.570 -2.326 1.00 92.25 157 LEU A O 1
ATOM 1274 N N . ASN A 1 158 ? -11.898 -2.688 -4.406 1.00 90.50 158 ASN A N 1
ATOM 1275 C CA . ASN A 1 158 ? -10.787 -3.505 -4.891 1.00 90.50 158 ASN A CA 1
ATOM 1276 C C . ASN A 1 158 ? -9.489 -2.696 -4.955 1.00 90.50 158 ASN A C 1
ATOM 1278 O O . ASN A 1 158 ? -8.424 -3.226 -4.640 1.00 90.50 158 ASN A O 1
ATOM 1282 N N . PHE A 1 159 ? -9.576 -1.413 -5.320 1.00 91.19 159 PHE A N 1
ATOM 1283 C CA . PHE A 1 159 ? -8.434 -0.500 -5.243 1.00 91.19 159 PHE A CA 1
ATOM 1284 C C . PHE A 1 159 ? -7.999 -0.299 -3.802 1.00 91.19 159 PHE A C 1
ATOM 1286 O O . PHE A 1 159 ? -6.813 -0.433 -3.509 1.00 91.19 159 PHE A O 1
ATOM 1293 N N . TYR A 1 160 ? -8.957 -0.051 -2.909 1.00 94.81 160 TYR A N 1
ATOM 1294 C CA . TYR A 1 160 ? -8.670 0.121 -1.494 1.00 94.81 160 TYR A CA 1
ATOM 1295 C C . TYR A 1 160 ? -7.939 -1.100 -0.920 1.00 94.81 160 TYR A C 1
ATOM 1297 O O . TYR A 1 160 ? -6.857 -0.955 -0.362 1.00 94.81 160 TYR A O 1
ATOM 1305 N N . LYS A 1 161 ? -8.433 -2.320 -1.169 1.00 92.75 161 LYS A N 1
ATOM 1306 C CA . LYS A 1 161 ? -7.767 -3.566 -0.747 1.00 92.75 161 LYS A CA 1
ATOM 1307 C C . LYS A 1 161 ? -6.371 -3.744 -1.336 1.00 92.75 161 LYS A C 1
ATOM 1309 O O . LYS A 1 161 ? -5.446 -4.129 -0.621 1.00 92.75 161 LYS A O 1
ATOM 1314 N N . LEU A 1 162 ? -6.194 -3.460 -2.627 1.00 91.00 162 LEU A N 1
ATOM 1315 C CA . LEU A 1 162 ? -4.879 -3.538 -3.264 1.00 91.00 162 LEU A CA 1
ATOM 1316 C C . LEU A 1 162 ? -3.893 -2.563 -2.602 1.00 91.00 162 LEU A C 1
ATOM 1318 O O . LEU A 1 162 ? -2.748 -2.925 -2.340 1.00 91.00 162 LEU A O 1
ATOM 1322 N N . ILE A 1 163 ? -4.353 -1.364 -2.260 1.00 94.44 163 ILE A N 1
ATOM 1323 C CA . ILE A 1 163 ? -3.565 -0.343 -1.569 1.00 94.44 163 ILE A CA 1
ATOM 1324 C C . ILE A 1 163 ? -3.234 -0.766 -0.137 1.00 94.44 163 ILE A C 1
ATOM 1326 O O . ILE A 1 163 ? -2.070 -0.692 0.255 1.00 94.44 163 ILE A O 1
ATOM 1330 N N . LEU A 1 164 ? -4.205 -1.294 0.615 1.00 94.12 164 LEU A N 1
ATOM 1331 C CA . LEU A 1 164 ? -3.958 -1.865 1.941 1.00 94.12 164 LEU A CA 1
ATOM 1332 C C . LEU A 1 164 ? -2.901 -2.978 1.877 1.00 94.12 164 LEU A C 1
ATOM 1334 O O . LEU A 1 164 ? -2.006 -3.016 2.716 1.00 94.12 164 LEU A O 1
ATOM 1338 N N . SER A 1 165 ? -2.906 -3.816 0.834 1.00 90.88 165 SER A N 1
ATOM 1339 C CA . SER A 1 165 ? -1.865 -4.838 0.657 1.00 90.88 165 SER A CA 1
ATOM 1340 C C . SER A 1 165 ? -0.461 -4.244 0.452 1.00 90.88 165 SER A C 1
ATOM 1342 O O . SER A 1 165 ? 0.516 -4.780 0.972 1.00 90.88 165 SER A O 1
ATOM 1344 N N . ILE A 1 166 ? -0.340 -3.106 -0.244 1.00 92.00 166 ILE A N 1
ATOM 1345 C CA . ILE A 1 166 ? 0.938 -2.393 -0.421 1.00 92.00 166 ILE A CA 1
ATOM 1346 C C . ILE A 1 166 ? 1.404 -1.776 0.903 1.00 92.00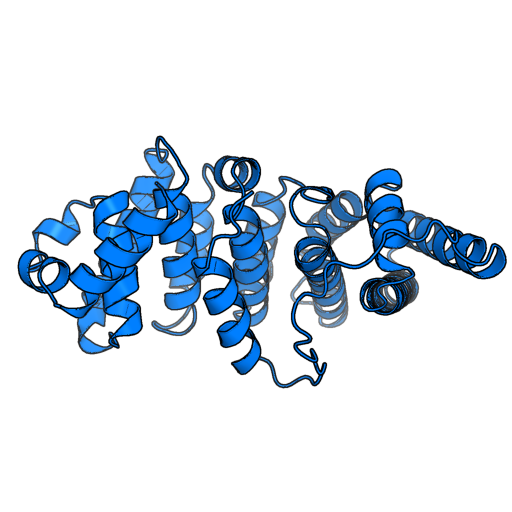 166 ILE A C 1
ATOM 1348 O O . ILE A 1 166 ? 2.583 -1.863 1.260 1.00 92.00 166 ILE A O 1
ATOM 1352 N N . ILE A 1 167 ? 0.472 -1.199 1.661 1.00 92.44 167 ILE A N 1
ATOM 1353 C CA . ILE A 1 167 ? 0.734 -0.619 2.981 1.00 92.44 167 ILE A CA 1
ATOM 1354 C C . ILE A 1 167 ? 1.179 -1.696 3.974 1.00 92.44 167 ILE A C 1
ATOM 1356 O O . ILE A 1 167 ? 2.153 -1.491 4.695 1.00 92.44 167 ILE A O 1
ATOM 1360 N N . MET A 1 168 ? 0.535 -2.863 3.961 1.00 88.94 168 MET A N 1
ATOM 1361 C CA . MET A 1 168 ? 0.909 -4.009 4.791 1.00 88.94 168 MET A CA 1
ATOM 1362 C C . MET A 1 168 ? 2.371 -4.422 4.574 1.00 88.94 168 MET A C 1
ATOM 1364 O O . MET A 1 168 ? 3.113 -4.660 5.522 1.00 88.94 168 MET A O 1
ATOM 1368 N N . MET A 1 169 ? 2.823 -4.462 3.321 1.00 85.62 169 MET A N 1
ATOM 1369 C CA . MET A 1 169 ? 4.224 -4.775 3.023 1.00 85.62 169 MET A CA 1
ATOM 1370 C C . MET A 1 169 ? 5.183 -3.671 3.464 1.00 85.62 169 MET A C 1
ATOM 1372 O O . MET A 1 169 ? 6.336 -3.948 3.778 1.00 85.62 169 MET A O 1
ATOM 1376 N N . THR A 1 170 ? 4.710 -2.426 3.479 1.00 84.50 170 THR A N 1
ATOM 1377 C CA . THR A 1 170 ? 5.496 -1.263 3.891 1.00 84.50 170 THR A CA 1
ATOM 1378 C C . THR A 1 170 ? 5.713 -1.252 5.402 1.00 84.50 170 THR A C 1
ATOM 1380 O O . THR A 1 170 ? 6.830 -1.046 5.866 1.00 84.50 170 THR A O 1
ATOM 1383 N N . VAL A 1 171 ? 4.667 -1.515 6.187 1.00 84.62 171 VAL A N 1
ATOM 1384 C CA . VAL A 1 171 ? 4.734 -1.447 7.655 1.00 84.62 171 VAL A CA 1
ATOM 1385 C C . VAL A 1 171 ? 5.601 -2.551 8.282 1.00 84.62 171 VAL A C 1
ATOM 1387 O O . VAL A 1 171 ? 6.002 -2.441 9.440 1.00 84.62 171 VAL A O 1
ATOM 1390 N N . ASP A 1 172 ? 5.954 -3.596 7.525 1.00 77.19 172 ASP A N 1
ATOM 1391 C CA . ASP A 1 172 ? 6.803 -4.690 8.015 1.00 77.19 172 ASP A CA 1
ATOM 1392 C C . ASP A 1 172 ? 8.268 -4.274 8.282 1.00 77.19 172 ASP A C 1
ATOM 1394 O O . ASP A 1 172 ? 8.997 -4.961 9.001 1.00 77.19 172 ASP A O 1
ATOM 1398 N N . PHE A 1 173 ? 8.723 -3.132 7.759 1.00 77.19 173 PHE A N 1
ATOM 1399 C CA . PHE A 1 173 ? 10.065 -2.603 8.027 1.00 77.19 173 PHE A CA 1
ATOM 1400 C C . PHE A 1 173 ? 10.027 -1.182 8.605 1.00 77.19 173 PHE A C 1
ATOM 1402 O O . PHE A 1 173 ? 9.091 -0.412 8.389 1.00 77.19 173 PHE A O 1
ATOM 1409 N N . LYS A 1 174 ? 11.062 -0.837 9.385 1.00 71.75 174 LYS A N 1
ATOM 1410 C CA . LYS A 1 174 ? 11.079 0.348 10.262 1.00 71.75 174 LYS A CA 1
ATOM 1411 C C . LYS A 1 174 ? 10.837 1.655 9.500 1.00 71.75 174 LYS A C 1
ATOM 1413 O O . LYS A 1 174 ? 10.088 2.511 9.961 1.00 71.75 174 LYS A O 1
ATOM 1418 N N . GLU A 1 175 ? 11.454 1.803 8.332 1.00 78.81 175 GLU A N 1
ATOM 1419 C CA . GLU A 1 175 ? 11.331 2.986 7.478 1.00 78.81 175 GLU A CA 1
ATOM 1420 C C . GLU A 1 175 ? 9.904 3.166 6.946 1.00 78.81 175 GLU A C 1
ATOM 1422 O O . GLU A 1 175 ? 9.430 4.293 6.800 1.00 78.81 175 GLU A O 1
ATOM 1427 N N . GLY A 1 176 ? 9.199 2.064 6.686 1.00 79.38 176 GLY A N 1
ATOM 1428 C CA . GLY A 1 176 ? 7.835 2.102 6.182 1.00 79.38 176 GLY A CA 1
ATOM 1429 C C . GLY A 1 176 ? 6.815 2.509 7.243 1.00 79.38 176 GLY A C 1
ATOM 1430 O O . GLY A 1 176 ? 5.935 3.313 6.949 1.00 79.38 176 GLY A O 1
ATOM 1431 N N . GLY A 1 177 ? 6.977 2.062 8.494 1.00 80.62 177 GLY A N 1
ATOM 1432 C CA . GLY A 1 177 ? 6.142 2.523 9.613 1.00 80.62 177 GLY A CA 1
ATOM 1433 C C . GLY A 1 177 ? 6.227 4.038 9.847 1.00 80.62 177 GLY A C 1
ATOM 1434 O O . GLY A 1 177 ? 5.212 4.686 10.097 1.00 80.62 177 GLY A O 1
ATOM 1435 N N . LEU A 1 178 ? 7.419 4.628 9.684 1.00 84.50 178 LEU A N 1
ATOM 1436 C CA . LEU A 1 178 ? 7.611 6.084 9.744 1.00 84.50 178 LEU A CA 1
ATOM 1437 C C . LEU A 1 178 ? 6.903 6.813 8.596 1.00 84.50 178 LEU A C 1
ATOM 1439 O O . LEU A 1 178 ? 6.374 7.905 8.792 1.00 84.50 178 LEU A O 1
ATOM 1443 N N . CYS A 1 179 ? 6.870 6.205 7.411 1.00 88.12 179 CYS A N 1
ATOM 1444 C CA . CYS A 1 179 ? 6.225 6.780 6.236 1.00 88.12 179 CYS A CA 1
ATOM 1445 C C . CYS A 1 179 ? 4.694 6.876 6.356 1.00 88.12 179 CYS A C 1
ATOM 1447 O O . CYS A 1 179 ? 4.067 7.682 5.672 1.00 88.12 179 CYS A O 1
ATOM 1449 N N . LEU A 1 180 ? 4.084 6.065 7.222 1.00 90.69 180 LEU A N 1
ATOM 1450 C CA . LEU A 1 180 ? 2.642 6.089 7.453 1.00 90.69 180 LEU A CA 1
ATOM 1451 C C . LEU A 1 180 ? 2.193 7.238 8.363 1.00 90.69 180 LEU A C 1
ATOM 1453 O O . LEU A 1 180 ? 0.996 7.417 8.534 1.00 90.69 180 LEU A O 1
ATOM 1457 N N . ASN A 1 181 ? 3.096 8.029 8.943 1.00 88.88 181 ASN A N 1
ATOM 1458 C CA . ASN A 1 181 ? 2.716 9.116 9.848 1.00 88.88 181 ASN A CA 1
ATOM 1459 C C . ASN A 1 181 ? 1.699 10.087 9.206 1.00 88.88 181 ASN A C 1
ATOM 1461 O O . ASN A 1 181 ? 1.970 10.669 8.157 1.00 88.88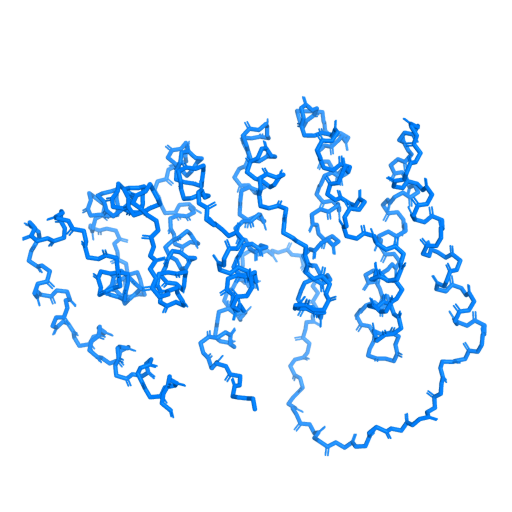 181 ASN A O 1
ATOM 1465 N N . GLY A 1 182 ? 0.536 10.253 9.841 1.00 91.31 182 GLY A N 1
ATOM 1466 C CA . GLY A 1 182 ? -0.604 11.041 9.358 1.00 91.31 182 GLY A CA 1
ATOM 1467 C C . GLY A 1 182 ? -1.574 10.287 8.433 1.00 91.31 182 GLY A C 1
ATOM 1468 O O . GLY A 1 182 ? -2.608 10.831 8.043 1.00 91.31 182 GLY A O 1
ATOM 1469 N N . ALA A 1 183 ? -1.285 9.034 8.070 1.00 94.56 183 ALA A N 1
ATOM 1470 C CA . ALA A 1 183 ? -2.087 8.258 7.126 1.00 94.56 183 ALA A CA 1
ATOM 1471 C C . ALA A 1 183 ? -3.378 7.692 7.730 1.00 94.56 183 ALA A C 1
ATOM 1473 O O . ALA A 1 183 ? -4.318 7.395 6.984 1.00 94.56 183 ALA A O 1
ATOM 1474 N N . ALA A 1 184 ? -3.455 7.506 9.054 1.00 95.50 184 ALA A N 1
ATOM 1475 C CA . ALA A 1 184 ? -4.542 6.732 9.654 1.00 95.50 184 ALA A CA 1
ATOM 1476 C C . ALA A 1 184 ? -5.911 7.383 9.417 1.00 95.50 184 ALA A C 1
ATOM 1478 O O . ALA A 1 184 ? -6.892 6.674 9.189 1.00 95.50 184 ALA A O 1
ATOM 1479 N N . GLN A 1 185 ? -5.978 8.720 9.411 1.00 95.88 185 GLN A N 1
ATOM 1480 C CA . GLN A 1 185 ? -7.218 9.443 9.126 1.00 95.88 185 GLN A CA 1
ATOM 1481 C C . GLN A 1 185 ? -7.717 9.160 7.708 1.00 95.88 185 GLN A C 1
ATOM 1483 O O . GLN A 1 185 ? -8.902 8.880 7.526 1.00 95.88 185 GLN A O 1
ATOM 1488 N N . GLY A 1 186 ? -6.831 9.219 6.709 1.00 94.88 186 GLY A N 1
ATOM 1489 C CA . GLY A 1 186 ? -7.181 8.954 5.314 1.00 94.88 186 GLY A CA 1
ATOM 1490 C C . GLY A 1 186 ? -7.652 7.515 5.115 1.00 94.88 186 GLY A C 1
ATOM 1491 O O . GLY A 1 186 ? -8.705 7.284 4.523 1.00 94.88 186 GLY A O 1
ATOM 1492 N N . LEU A 1 187 ? -6.924 6.555 5.692 1.00 95.94 187 LEU A N 1
ATOM 1493 C CA . LEU A 1 187 ? -7.274 5.137 5.617 1.00 95.94 187 LEU A CA 1
ATOM 1494 C C . LEU A 1 187 ? -8.619 4.838 6.280 1.00 95.94 187 LEU A C 1
ATOM 1496 O O . LEU A 1 187 ? -9.444 4.147 5.686 1.00 95.94 187 LEU A O 1
ATOM 1500 N N . TYR A 1 188 ? -8.864 5.379 7.474 1.00 96.56 188 TYR A N 1
ATOM 1501 C CA . TYR A 1 188 ? -10.128 5.175 8.176 1.00 96.56 188 TYR A CA 1
ATOM 1502 C C . TYR A 1 188 ? -11.303 5.872 7.474 1.00 96.56 188 TYR A C 1
ATOM 1504 O O . TYR A 1 188 ? -12.366 5.274 7.314 1.00 96.56 188 TYR A O 1
ATOM 1512 N N . SER A 1 189 ? -11.106 7.103 6.992 1.00 95.50 189 SER A N 1
ATOM 1513 C CA . SER A 1 189 ? -12.141 7.860 6.268 1.00 95.50 189 SER A CA 1
ATOM 1514 C C . SER A 1 189 ? -12.573 7.172 4.972 1.00 95.50 189 SER A C 1
ATOM 1516 O O . SER A 1 189 ? -13.722 7.310 4.551 1.00 95.50 189 SER A O 1
ATOM 1518 N N . GLU A 1 190 ? -11.668 6.432 4.333 1.00 95.19 190 GLU A N 1
ATOM 1519 C CA . GLU A 1 190 ? -12.006 5.584 3.195 1.00 95.19 190 GLU A CA 1
ATOM 1520 C C . GLU A 1 190 ? -12.752 4.317 3.636 1.00 95.19 190 GLU A C 1
ATOM 1522 O O . GLU A 1 190 ? -13.800 4.014 3.069 1.00 95.19 190 GLU A O 1
ATOM 1527 N N . LEU A 1 191 ? -12.276 3.618 4.676 1.00 96.25 191 LEU A N 1
ATOM 1528 C CA . LEU A 1 191 ? -12.896 2.382 5.171 1.00 96.25 191 LEU A CA 1
ATOM 1529 C C . LEU A 1 191 ? -14.389 2.551 5.475 1.00 96.25 191 LEU A C 1
ATOM 1531 O O . LEU A 1 191 ? -15.194 1.698 5.106 1.00 96.25 191 LEU A O 1
ATOM 1535 N N . ILE A 1 192 ? -14.772 3.644 6.143 1.00 95.81 192 ILE A N 1
ATOM 1536 C CA . ILE A 1 192 ? -16.159 3.858 6.591 1.00 95.81 192 ILE A CA 1
ATOM 1537 C C . ILE A 1 192 ? -17.168 4.015 5.446 1.00 95.81 192 ILE A C 1
ATOM 1539 O O . ILE A 1 192 ? -18.371 3.996 5.699 1.00 95.81 192 ILE A O 1
ATOM 1543 N N . LYS A 1 193 ? -16.700 4.161 4.199 1.00 94.88 193 LYS A N 1
ATOM 1544 C CA . LYS A 1 193 ? -17.548 4.175 2.999 1.00 94.88 193 LYS A CA 1
ATOM 1545 C C . LYS A 1 193 ? -18.049 2.775 2.623 1.00 94.88 193 LYS A C 1
ATOM 1547 O O . LYS A 1 193 ? -18.963 2.670 1.809 1.00 94.88 193 LYS A O 1
ATOM 1552 N N . TYR A 1 194 ? -17.458 1.725 3.193 1.00 94.75 194 TYR A N 1
ATOM 1553 C CA . TYR A 1 194 ? -17.790 0.329 2.925 1.00 94.75 194 TYR A CA 1
ATOM 1554 C C . TYR A 1 194 ? -18.496 -0.324 4.119 1.00 94.75 194 TYR A C 1
ATOM 1556 O O . TYR A 1 194 ? -18.327 0.082 5.276 1.00 94.75 194 TYR A O 1
ATOM 1564 N N . ASP A 1 195 ? -19.276 -1.367 3.834 1.00 94.69 195 ASP A N 1
ATOM 1565 C CA . ASP A 1 195 ? -19.910 -2.185 4.866 1.00 94.69 195 ASP A CA 1
ATOM 1566 C C . ASP A 1 195 ? -18.862 -2.869 5.755 1.00 94.69 195 ASP A C 1
ATOM 1568 O O . ASP A 1 195 ? -17.750 -3.190 5.321 1.00 94.69 195 ASP A O 1
ATOM 1572 N N . TYR A 1 196 ? -19.232 -3.093 7.017 1.00 94.06 196 TYR A N 1
ATOM 1573 C CA . TYR A 1 196 ? -18.373 -3.771 7.981 1.00 94.06 196 TYR A CA 1
ATOM 1574 C C . TYR A 1 196 ? -17.971 -5.172 7.498 1.00 94.06 196 TYR A C 1
ATOM 1576 O O . TYR A 1 196 ? -18.782 -5.918 6.952 1.00 94.06 196 TYR A O 1
ATOM 1584 N N . GLY A 1 197 ? -16.712 -5.533 7.733 1.00 89.62 197 GLY A N 1
ATOM 1585 C CA . GLY A 1 197 ? -16.139 -6.833 7.393 1.00 89.62 197 GLY A CA 1
ATOM 1586 C C . GLY A 1 197 ? -15.591 -6.904 5.969 1.00 89.62 197 GLY A C 1
ATOM 1587 O O . GLY A 1 197 ? -14.876 -7.849 5.643 1.00 89.62 197 GLY A O 1
ATOM 1588 N N . LEU A 1 198 ? -15.857 -5.901 5.124 1.00 92.25 198 LEU A N 1
ATOM 1589 C CA . LEU A 1 198 ? -15.330 -5.889 3.763 1.00 92.25 198 LEU A CA 1
ATOM 1590 C C . LEU A 1 198 ? -13.834 -5.585 3.721 1.00 92.25 198 LEU A C 1
ATOM 1592 O O . LEU A 1 198 ? -13.150 -6.200 2.909 1.00 92.25 198 LEU A O 1
ATOM 1596 N N . ALA A 1 199 ? -13.331 -4.679 4.564 1.00 94.31 199 ALA A N 1
ATOM 1597 C CA . ALA A 1 199 ? -11.905 -4.322 4.639 1.00 94.31 199 ALA A CA 1
ATOM 1598 C C . ALA A 1 199 ? -11.410 -4.031 6.071 1.00 94.31 199 ALA A C 1
ATOM 1600 O O . ALA A 1 199 ? -10.237 -3.721 6.273 1.00 94.31 199 ALA A O 1
ATOM 1601 N N . ASP A 1 200 ? -12.279 -4.141 7.083 1.00 93.94 200 ASP A N 1
ATOM 1602 C CA . ASP A 1 200 ? -11.933 -3.868 8.482 1.00 93.94 200 ASP A CA 1
ATOM 1603 C C . ASP A 1 200 ? -10.806 -4.788 8.979 1.00 93.94 200 ASP A C 1
ATOM 1605 O O . ASP A 1 200 ? -9.945 -4.351 9.736 1.00 93.94 200 ASP A O 1
ATOM 1609 N N . TRP A 1 201 ? -10.765 -6.042 8.517 1.00 90.94 201 TRP A N 1
ATOM 1610 C CA . TRP A 1 201 ? -9.701 -6.986 8.873 1.00 90.94 201 TRP A CA 1
ATOM 1611 C C . TRP A 1 201 ? -8.328 -6.570 8.324 1.00 90.94 201 TRP A C 1
ATOM 1613 O O . TRP A 1 201 ? -7.328 -6.609 9.047 1.00 90.94 201 TRP A O 1
ATOM 1623 N N . ASP A 1 202 ? -8.290 -6.127 7.063 1.00 91.88 202 ASP A N 1
ATOM 1624 C CA . ASP A 1 202 ? -7.068 -5.659 6.408 1.00 91.88 202 ASP A CA 1
ATOM 1625 C C . ASP A 1 202 ? -6.508 -4.426 7.138 1.00 91.88 202 ASP A C 1
ATOM 1627 O O . ASP A 1 202 ? -5.314 -4.364 7.442 1.00 91.88 202 ASP A O 1
ATOM 1631 N N . LEU A 1 203 ? -7.378 -3.463 7.479 1.00 95.00 203 LEU A N 1
ATOM 1632 C CA . LEU A 1 203 ? -6.965 -2.245 8.178 1.00 95.00 203 LEU A CA 1
ATOM 1633 C C . LEU A 1 203 ? -6.557 -2.507 9.634 1.00 95.00 203 LEU A C 1
ATOM 1635 O O . LEU A 1 203 ? -5.578 -1.918 10.091 1.00 95.00 203 LEU A O 1
ATOM 1639 N N . LEU A 1 204 ? -7.258 -3.401 10.342 1.00 93.62 204 LEU A N 1
ATOM 1640 C CA . LEU A 1 204 ? -6.885 -3.817 11.697 1.00 93.62 204 LEU A CA 1
ATOM 1641 C C . LEU A 1 204 ? -5.462 -4.366 11.715 1.00 93.62 204 LEU A C 1
ATOM 1643 O O . LEU A 1 204 ? -4.624 -3.871 12.458 1.00 93.62 204 LEU A O 1
ATOM 1647 N N . SER A 1 205 ? -5.15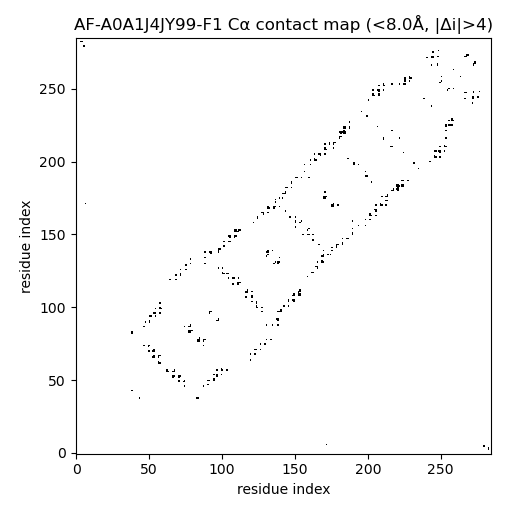9 -5.299 10.814 1.00 89.44 205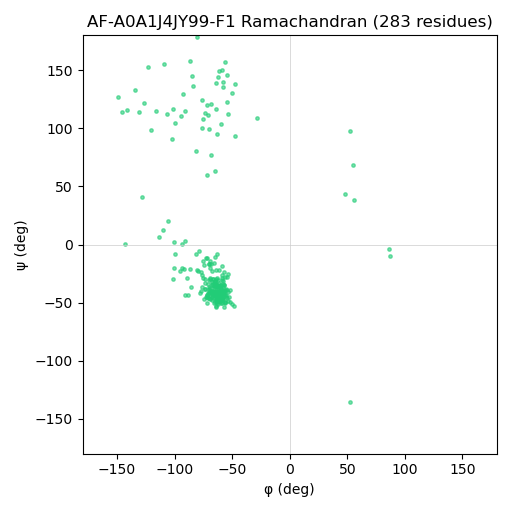 SER A N 1
ATOM 1648 C CA . SER A 1 205 ? -3.830 -5.903 10.742 1.00 89.44 205 SER A CA 1
ATOM 1649 C C . SER A 1 205 ? -2.732 -4.860 10.476 1.00 89.44 205 SER A C 1
ATOM 1651 O O . SER A 1 205 ? -1.646 -4.943 11.048 1.00 89.44 205 SER A O 1
ATOM 1653 N N . ILE A 1 206 ? -3.006 -3.853 9.635 1.00 92.50 206 ILE A N 1
ATOM 1654 C CA . ILE A 1 206 ? -2.063 -2.755 9.364 1.00 92.50 206 ILE A CA 1
ATOM 1655 C C . ILE A 1 206 ? -1.852 -1.911 10.613 1.00 92.50 206 ILE A C 1
ATOM 1657 O O . ILE A 1 206 ? -0.710 -1.640 10.976 1.00 92.50 206 ILE A O 1
ATOM 1661 N N . PHE A 1 207 ? -2.933 -1.472 11.258 1.00 93.69 207 PHE A N 1
ATOM 1662 C CA . PHE A 1 207 ? -2.845 -0.625 12.440 1.00 93.69 207 PHE A CA 1
ATOM 1663 C C . PHE A 1 207 ? -2.180 -1.339 13.617 1.00 93.69 207 PHE A C 1
ATOM 1665 O O . PHE A 1 207 ? -1.424 -0.698 14.341 1.00 93.69 207 PHE A O 1
ATOM 1672 N N . ASP A 1 208 ? -2.382 -2.646 13.765 1.00 88.56 208 ASP A N 1
ATOM 1673 C CA . ASP A 1 208 ? -1.753 -3.455 14.811 1.00 88.56 208 ASP A CA 1
ATOM 1674 C C . ASP A 1 208 ? -0.242 -3.489 14.651 1.00 88.56 208 ASP A C 1
ATOM 1676 O O . ASP A 1 208 ? 0.490 -3.125 15.573 1.00 88.56 208 ASP A O 1
ATOM 1680 N N . ILE A 1 209 ? 0.223 -3.866 13.456 1.00 86.06 209 ILE A N 1
ATOM 1681 C CA . ILE A 1 209 ? 1.652 -3.933 13.145 1.00 86.06 209 ILE A CA 1
ATOM 1682 C C . ILE A 1 209 ? 2.257 -2.533 13.213 1.00 86.06 209 ILE A C 1
ATOM 1684 O O . ILE A 1 209 ? 3.333 -2.348 13.774 1.00 86.06 209 ILE A O 1
ATOM 1688 N N . TRP A 1 210 ? 1.562 -1.523 12.695 1.00 90.19 210 TRP A N 1
ATOM 1689 C CA . TRP A 1 210 ? 2.040 -0.148 12.751 1.00 90.19 210 TRP A CA 1
ATOM 1690 C C . TRP A 1 210 ? 2.230 0.328 14.193 1.00 90.19 210 TRP A C 1
ATOM 1692 O O . TRP A 1 210 ? 3.293 0.845 14.539 1.00 90.19 210 TRP A O 1
ATOM 1702 N N . ALA A 1 211 ? 1.230 0.106 15.045 1.00 89.00 211 ALA A N 1
ATOM 1703 C CA . ALA A 1 211 ? 1.264 0.474 16.451 1.00 89.00 211 ALA A CA 1
ATOM 1704 C C . ALA A 1 211 ? 2.329 -0.298 17.243 1.00 89.00 211 ALA A C 1
ATOM 1706 O O . ALA A 1 211 ? 2.910 0.256 18.171 1.00 89.00 211 ALA A O 1
ATOM 1707 N N . ASP A 1 212 ? 2.590 -1.554 16.879 1.00 85.38 212 ASP A N 1
ATOM 1708 C CA . ASP A 1 212 ? 3.619 -2.398 17.495 1.00 85.38 212 ASP A CA 1
ATOM 1709 C C . ASP A 1 212 ? 5.044 -1.946 17.139 1.00 85.38 212 ASP A C 1
ATOM 1711 O O . ASP A 1 212 ? 5.937 -1.912 17.985 1.00 85.38 212 ASP A O 1
ATOM 1715 N N . ARG A 1 213 ? 5.269 -1.576 15.872 1.00 80.06 213 ARG A N 1
ATOM 1716 C CA . ARG A 1 213 ? 6.602 -1.231 15.351 1.00 80.06 213 ARG A CA 1
ATOM 1717 C C . ARG A 1 213 ? 7.055 0.181 15.705 1.00 80.06 213 ARG A C 1
ATOM 1719 O O . ARG A 1 213 ? 8.255 0.461 15.656 1.00 80.06 213 ARG A O 1
ATOM 1726 N N . MET A 1 214 ? 6.121 1.076 16.004 1.00 83.19 214 MET A N 1
ATOM 1727 C CA . MET A 1 214 ? 6.413 2.481 16.263 1.00 83.19 214 MET A CA 1
ATOM 1728 C C . MET A 1 214 ? 6.632 2.748 17.750 1.00 83.19 214 MET A C 1
ATOM 1730 O O . MET A 1 214 ? 5.782 2.445 18.579 1.00 83.19 214 MET A O 1
ATOM 1734 N N . GLU A 1 215 ? 7.740 3.415 18.087 1.00 80.25 215 GLU A N 1
ATOM 1735 C CA . GLU A 1 215 ? 8.012 3.851 19.468 1.00 80.25 215 GLU A CA 1
ATOM 1736 C C . GLU A 1 215 ? 6.943 4.826 19.984 1.00 80.25 215 GLU A C 1
ATOM 1738 O O . GLU A 1 215 ? 6.625 4.858 21.172 1.00 80.25 215 GLU A O 1
ATOM 1743 N N . THR A 1 216 ? 6.387 5.658 19.101 1.00 83.19 216 THR A N 1
ATOM 1744 C CA . THR A 1 216 ? 5.295 6.579 19.422 1.00 83.19 216 THR A CA 1
ATOM 1745 C C . THR A 1 216 ? 4.415 6.783 18.196 1.00 83.19 216 THR A C 1
ATOM 1747 O O . THR A 1 216 ? 4.902 7.141 17.126 1.00 83.19 216 THR A O 1
ATOM 1750 N N . ILE A 1 217 ? 3.110 6.577 18.368 1.00 88.75 217 ILE A N 1
ATOM 1751 C CA . ILE A 1 217 ? 2.087 6.901 17.368 1.00 88.75 217 ILE A CA 1
ATOM 1752 C C . ILE A 1 217 ? 1.723 8.377 17.526 1.00 88.75 217 ILE A C 1
ATOM 1754 O O . ILE A 1 217 ? 1.536 8.851 18.653 1.00 88.75 217 ILE A O 1
ATOM 1758 N N . SER A 1 218 ? 1.606 9.104 16.413 1.00 91.12 218 SER A N 1
ATOM 1759 C CA . SER A 1 218 ? 1.196 10.507 16.447 1.00 91.12 218 SER A CA 1
ATOM 1760 C C . SER A 1 218 ? -0.195 10.662 17.094 1.00 91.12 218 SER A C 1
ATOM 1762 O O . SER A 1 218 ? -1.032 9.757 17.000 1.00 91.12 218 SER A O 1
ATOM 1764 N N . PRO A 1 219 ? -0.496 11.793 17.762 1.00 93.19 219 PRO A N 1
ATOM 1765 C CA . PRO A 1 219 ? -1.820 12.012 18.348 1.00 93.19 219 PRO A CA 1
ATOM 1766 C C . PRO A 1 219 ? -2.963 11.945 17.324 1.00 93.19 219 PRO A C 1
ATOM 1768 O O . PRO A 1 219 ? -4.056 11.476 17.646 1.00 93.19 219 PRO A O 1
ATOM 1771 N N . GLU A 1 220 ? -2.705 12.396 16.097 1.00 93.75 220 GLU A N 1
ATOM 1772 C CA . GLU A 1 220 ? -3.656 12.414 14.981 1.00 93.75 220 GLU A CA 1
ATOM 1773 C C . GLU A 1 220 ? -3.959 10.998 14.482 1.00 93.75 220 GLU A C 1
ATOM 1775 O O . GLU A 1 220 ? -5.130 10.618 14.352 1.00 93.75 220 GLU A O 1
ATOM 1780 N N . ASP A 1 221 ? -2.920 10.177 14.299 1.00 95.00 221 ASP A N 1
ATOM 1781 C CA . ASP A 1 221 ? -3.103 8.783 13.908 1.00 95.00 221 ASP A CA 1
ATOM 1782 C C . ASP A 1 221 ? -3.787 7.990 15.014 1.00 95.00 221 ASP A C 1
ATOM 1784 O O . ASP A 1 221 ? -4.756 7.272 14.764 1.00 95.00 221 ASP A O 1
ATOM 1788 N N . LYS A 1 222 ? -3.353 8.190 16.265 1.00 94.88 222 LYS A N 1
ATOM 1789 C CA . LYS A 1 222 ? -3.956 7.547 17.432 1.00 94.88 222 LYS A CA 1
ATOM 1790 C C . LYS A 1 222 ? -5.444 7.867 17.544 1.00 94.88 222 LYS A C 1
ATOM 1792 O O . LYS A 1 222 ? -6.230 6.976 17.858 1.00 94.88 222 LYS A O 1
ATOM 1797 N N . LYS A 1 223 ? -5.854 9.110 17.277 1.00 96.12 223 LYS A N 1
ATOM 1798 C CA . LYS A 1 223 ? -7.272 9.489 17.264 1.00 96.12 223 LYS A CA 1
ATOM 1799 C C . LYS A 1 223 ? -8.053 8.651 16.246 1.00 96.12 223 LYS A C 1
ATOM 1801 O O . LYS A 1 223 ? -9.059 8.052 16.617 1.00 96.12 223 LYS A O 1
ATOM 1806 N N . SER A 1 224 ? -7.564 8.560 15.011 1.00 97.19 224 SER A N 1
ATOM 1807 C CA . SER A 1 224 ? -8.227 7.820 13.926 1.00 97.19 224 SER A CA 1
ATOM 1808 C C . SER A 1 224 ? -8.252 6.309 14.182 1.00 97.19 224 SER A C 1
ATOM 1810 O O . SER A 1 224 ? -9.282 5.663 14.008 1.00 97.19 224 SER A O 1
ATOM 1812 N N . MET A 1 225 ? -7.155 5.747 14.698 1.00 96.69 225 MET A N 1
ATOM 1813 C CA . MET A 1 225 ? -7.093 4.358 15.166 1.00 96.69 225 MET A CA 1
ATOM 1814 C C . MET A 1 225 ? -8.112 4.095 16.288 1.00 96.69 225 MET A C 1
ATOM 1816 O O . MET A 1 225 ? -8.774 3.057 16.311 1.00 96.69 225 MET A O 1
ATOM 1820 N N . CYS A 1 226 ? -8.308 5.046 17.203 1.00 95.12 226 CYS A N 1
ATOM 1821 C CA . CYS A 1 226 ? -9.324 4.917 18.243 1.00 95.12 226 CYS A CA 1
ATOM 1822 C C . CYS A 1 226 ? -10.756 5.046 17.722 1.00 95.12 226 CYS A C 1
ATOM 1824 O O . CYS A 1 226 ? -11.639 4.353 18.228 1.00 95.12 226 CYS A O 1
ATOM 1826 N N . GLU A 1 227 ? -11.009 5.865 16.706 1.00 96.19 227 GLU A N 1
ATOM 1827 C CA . GLU A 1 227 ? -12.309 5.889 16.029 1.00 96.19 227 GLU A CA 1
ATOM 1828 C C . GLU A 1 227 ? -12.587 4.559 15.318 1.00 96.19 227 GLU A C 1
ATOM 1830 O O . GLU A 1 227 ? -13.663 3.988 15.496 1.00 96.19 227 GLU A O 1
ATOM 1835 N N . PHE A 1 228 ? -11.587 3.999 14.632 1.00 96.50 228 PHE A N 1
ATOM 1836 C CA . PHE A 1 228 ? -11.668 2.659 14.057 1.00 96.50 228 PHE A CA 1
ATOM 1837 C C . PHE A 1 228 ? -11.972 1.587 15.113 1.00 96.50 228 PHE A C 1
ATOM 1839 O O . PHE A 1 228 ? -12.836 0.737 14.900 1.00 96.50 228 PHE A O 1
ATOM 1846 N N . SER A 1 229 ? -11.356 1.674 16.298 1.00 93.88 229 SER A N 1
ATOM 1847 C CA . SER A 1 229 ? -11.668 0.760 17.402 1.00 93.88 229 SER A CA 1
ATOM 1848 C C . SER A 1 229 ? -13.153 0.783 17.779 1.00 93.88 229 SER A C 1
ATOM 1850 O O . SER A 1 229 ? -13.736 -0.273 18.003 1.00 93.88 229 SER A O 1
ATOM 1852 N N . ASN A 1 230 ? -13.792 1.960 17.790 1.00 92.62 230 ASN A N 1
ATOM 1853 C CA . ASN A 1 230 ? -15.216 2.085 18.114 1.00 92.62 230 ASN A CA 1
ATOM 1854 C C . ASN A 1 230 ? -16.076 1.356 17.087 1.00 92.62 230 ASN A C 1
ATOM 1856 O O . ASN A 1 230 ? -16.976 0.611 17.465 1.00 92.62 230 ASN A O 1
ATOM 1860 N N . ARG A 1 231 ? -15.748 1.510 15.800 1.00 93.69 231 ARG A N 1
ATOM 1861 C CA . ARG A 1 231 ? -16.434 0.805 14.717 1.00 93.69 231 ARG A CA 1
ATOM 1862 C C . ARG A 1 231 ? -16.342 -0.712 14.887 1.00 93.69 231 ARG A C 1
ATOM 1864 O O . ARG A 1 231 ? -17.362 -1.389 14.767 1.00 93.69 231 ARG A O 1
ATOM 1871 N N . LEU A 1 232 ? -15.156 -1.244 15.199 1.00 92.56 232 LEU A N 1
ATOM 1872 C CA . LEU A 1 232 ? -14.990 -2.678 15.464 1.00 92.56 232 LEU A CA 1
ATOM 1873 C C . LEU A 1 232 ? -15.870 -3.123 16.637 1.00 92.56 232 LEU A C 1
ATOM 1875 O O . LEU A 1 232 ? -16.581 -4.120 16.548 1.00 92.56 232 LEU A O 1
ATOM 1879 N N . ILE A 1 233 ? -15.841 -2.359 17.728 1.00 90.38 233 ILE A N 1
ATOM 1880 C CA . ILE A 1 233 ? -16.579 -2.618 18.969 1.00 90.38 233 ILE A CA 1
ATOM 1881 C C . ILE A 1 233 ? -18.094 -2.658 18.744 1.00 90.38 233 ILE A C 1
ATOM 1883 O O . ILE A 1 233 ? -18.779 -3.536 19.275 1.00 90.38 233 ILE A O 1
ATOM 1887 N N . GLU A 1 234 ? -18.621 -1.717 17.963 1.00 91.19 234 GLU A N 1
ATOM 1888 C CA . GLU A 1 234 ? -20.041 -1.647 17.605 1.00 91.19 234 GLU A CA 1
ATOM 1889 C C . GLU A 1 234 ? -20.505 -2.918 16.879 1.00 91.19 234 GLU A C 1
ATOM 1891 O O . GLU A 1 234 ? -21.647 -3.345 17.043 1.00 91.19 234 GLU A O 1
ATOM 1896 N N . HIS A 1 235 ? -19.592 -3.581 16.165 1.00 92.12 235 HIS A N 1
ATOM 1897 C CA . HIS A 1 235 ? -19.838 -4.801 15.399 1.00 92.12 235 HIS A CA 1
ATOM 1898 C C . HIS A 1 235 ? -19.261 -6.059 16.068 1.00 92.12 235 HIS A C 1
ATOM 1900 O O . HIS A 1 235 ? -19.105 -7.094 15.420 1.00 92.12 235 HIS A O 1
ATOM 1906 N N . ARG A 1 236 ? -18.995 -6.020 17.383 1.00 87.38 236 ARG A N 1
ATOM 1907 C CA . ARG A 1 236 ? -18.385 -7.134 18.141 1.00 87.38 236 ARG A CA 1
ATOM 1908 C C . ARG A 1 236 ? -19.096 -8.482 18.016 1.00 87.38 236 ARG A C 1
ATOM 1910 O O . ARG A 1 236 ? -18.475 -9.522 18.208 1.00 87.38 236 ARG A O 1
ATOM 1917 N N . SER A 1 237 ? -20.399 -8.485 17.726 1.00 87.75 237 SER A N 1
ATOM 1918 C CA . SER A 1 237 ? -21.173 -9.715 17.512 1.00 87.75 237 SER A CA 1
ATOM 1919 C C . SER A 1 237 ? -20.734 -10.488 16.266 1.00 87.75 237 SER A C 1
ATOM 1921 O O . SER A 1 237 ? -21.075 -11.659 16.138 1.00 87.75 237 SER A O 1
ATOM 1923 N N . GLN A 1 238 ? -19.988 -9.843 15.369 1.00 89.31 238 GLN A N 1
ATOM 1924 C CA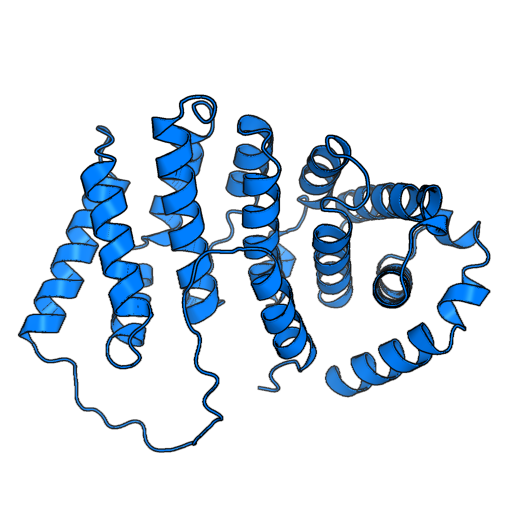 . GLN A 1 238 ? -19.499 -10.402 14.112 1.00 89.31 238 GLN A CA 1
ATOM 1925 C C . GLN A 1 238 ? -18.027 -10.839 14.191 1.00 89.31 238 GLN A C 1
ATOM 1927 O O . GLN A 1 238 ? -17.465 -11.257 13.185 1.00 89.31 238 GLN A O 1
ATOM 1932 N N . TRP A 1 239 ? -17.378 -10.723 15.355 1.00 88.00 239 TRP A N 1
ATOM 1933 C CA . TRP A 1 239 ? -15.967 -11.082 15.504 1.00 88.00 239 TRP A CA 1
ATOM 1934 C C . TRP A 1 239 ? -15.771 -12.596 15.563 1.00 88.00 239 TRP A C 1
ATOM 1936 O O . TRP A 1 239 ? -16.296 -13.270 16.455 1.00 88.00 239 TRP A O 1
ATOM 1946 N N . ASP A 1 240 ? -14.935 -13.107 14.666 1.00 85.81 240 ASP A N 1
ATOM 1947 C CA . ASP A 1 240 ? -14.375 -14.450 14.766 1.00 85.81 240 ASP A CA 1
ATOM 1948 C C . ASP A 1 240 ? -13.171 -14.494 15.732 1.00 85.81 240 ASP A C 1
ATOM 1950 O O . ASP A 1 240 ? -12.779 -13.491 16.342 1.00 85.81 240 ASP A O 1
ATOM 1954 N N . SER A 1 241 ? -12.598 -15.684 15.925 1.00 80.75 241 SER A N 1
ATOM 1955 C CA . SER A 1 241 ? -11.446 -15.873 16.815 1.00 80.75 241 SER A CA 1
ATOM 1956 C C . SER A 1 241 ? -10.215 -15.090 16.356 1.00 80.75 241 SER A C 1
ATOM 1958 O O . SER A 1 241 ? -9.493 -14.552 17.193 1.00 80.75 241 SER A O 1
ATOM 1960 N N . THR A 1 242 ? -9.997 -14.969 15.047 1.00 81.25 242 THR A N 1
ATOM 1961 C CA . THR A 1 242 ? -8.861 -14.230 14.488 1.00 81.25 242 THR A CA 1
ATOM 1962 C C . THR A 1 242 ? -8.999 -12.739 14.775 1.00 81.25 242 THR A C 1
ATOM 1964 O O . THR A 1 242 ? -8.082 -12.124 15.310 1.00 81.25 242 THR A O 1
ATOM 1967 N N . MET A 1 243 ? -10.164 -12.146 14.522 1.00 85.06 243 MET A N 1
ATOM 1968 C CA . MET A 1 243 ? -10.411 -10.735 14.803 1.00 85.06 243 MET A CA 1
ATOM 1969 C C . MET A 1 243 ? -10.263 -10.411 16.294 1.00 85.06 243 MET A C 1
ATOM 1971 O O . MET A 1 243 ? -9.723 -9.359 16.628 1.00 85.06 243 MET A O 1
ATOM 1975 N N . LYS A 1 244 ? -10.650 -11.323 17.197 1.00 83.44 244 LYS A N 1
ATOM 1976 C CA . LYS A 1 244 ? -10.403 -11.166 18.643 1.00 83.44 244 LYS A CA 1
ATOM 1977 C C . LYS A 1 244 ? -8.912 -11.116 18.982 1.00 83.44 244 LYS A C 1
ATOM 1979 O O . LYS A 1 244 ? -8.520 -10.277 19.789 1.00 83.44 244 LYS A O 1
ATOM 1984 N N . GLN A 1 245 ? -8.093 -11.979 18.377 1.00 81.94 245 GLN A N 1
ATOM 1985 C CA . GLN A 1 245 ? -6.640 -12.007 18.596 1.00 81.94 245 GLN A CA 1
ATOM 1986 C C . GLN A 1 245 ? -5.982 -10.696 18.153 1.00 81.94 245 GLN A C 1
ATOM 1988 O O . GLN A 1 245 ? -5.291 -10.054 18.944 1.00 81.94 245 GLN A O 1
ATOM 1993 N N . TYR A 1 246 ? -6.264 -10.266 16.921 1.00 83.50 246 TYR A N 1
ATOM 1994 C CA . TYR A 1 246 ? -5.724 -9.025 16.364 1.00 83.50 246 TYR A CA 1
ATOM 1995 C C . TYR A 1 246 ? -6.206 -7.803 17.150 1.00 83.50 246 TYR A C 1
ATOM 1997 O O . TYR A 1 246 ? -5.398 -7.035 17.663 1.00 83.50 246 TYR A O 1
ATOM 2005 N N . PHE A 1 247 ? -7.510 -7.698 17.425 1.00 86.75 247 PHE A N 1
ATOM 2006 C CA . PHE A 1 247 ? -8.037 -6.601 18.238 1.00 86.75 247 PHE A CA 1
ATOM 2007 C C . PHE A 1 247 ? -7.426 -6.550 19.647 1.00 86.75 247 PHE A C 1
ATOM 2009 O O . PHE A 1 247 ? -7.277 -5.476 20.233 1.00 86.75 247 PHE A O 1
ATOM 2016 N N . CYS A 1 248 ? -7.039 -7.698 20.204 1.00 84.38 248 CYS A N 1
ATOM 2017 C CA . CYS A 1 248 ? -6.332 -7.734 21.472 1.00 84.38 248 CYS A CA 1
ATOM 2018 C C . CYS A 1 248 ? -4.932 -7.107 21.382 1.00 84.38 248 CYS A C 1
ATOM 2020 O O . CYS A 1 248 ? -4.555 -6.286 22.226 1.00 84.38 248 CYS A O 1
ATOM 2022 N N . TRP A 1 249 ? -4.179 -7.456 20.337 1.00 84.69 249 TRP A N 1
ATOM 2023 C CA . TRP A 1 249 ? -2.864 -6.877 20.063 1.00 84.69 249 TRP A CA 1
ATOM 2024 C C . TRP A 1 249 ? -2.965 -5.374 19.780 1.00 84.69 249 TRP A C 1
ATOM 2026 O O . TRP A 1 249 ? -2.242 -4.582 20.393 1.00 84.69 249 TRP A O 1
ATOM 2036 N N . PHE A 1 250 ? -3.953 -4.969 18.978 1.00 89.06 250 PHE A N 1
ATOM 2037 C CA . PHE A 1 250 ? -4.312 -3.573 18.746 1.00 89.06 250 PHE A CA 1
ATOM 2038 C C . PHE A 1 250 ? -4.492 -2.795 20.048 1.00 89.06 250 PHE A C 1
ATOM 2040 O O . PHE A 1 250 ? -3.916 -1.723 20.257 1.00 89.06 250 PHE A O 1
ATOM 2047 N N . ALA A 1 251 ? -5.304 -3.348 20.954 1.00 86.06 251 ALA A N 1
ATOM 2048 C CA . ALA A 1 251 ? -5.683 -2.691 22.190 1.00 86.06 251 ALA A CA 1
ATOM 2049 C C . ALA A 1 251 ? -4.492 -2.495 23.129 1.00 86.06 251 ALA A C 1
ATOM 2051 O O . ALA A 1 251 ? -4.382 -1.442 23.769 1.00 86.06 251 ALA A O 1
ATOM 2052 N N . LYS A 1 252 ? -3.578 -3.473 23.173 1.00 83.88 252 LYS A N 1
ATOM 2053 C CA . LYS A 1 252 ? -2.321 -3.384 23.926 1.00 83.88 252 LYS A CA 1
ATOM 2054 C C . LYS A 1 252 ? -1.457 -2.218 23.443 1.00 83.88 252 LYS A C 1
ATOM 2056 O O . LYS A 1 252 ? -0.892 -1.505 24.278 1.00 83.88 252 LYS A O 1
ATOM 2061 N N . ASN A 1 253 ? -1.386 -2.009 22.129 1.00 84.69 253 ASN A N 1
ATOM 2062 C CA . ASN A 1 253 ? -0.458 -1.057 21.523 1.00 84.69 253 ASN A CA 1
ATOM 2063 C C . ASN A 1 253 ? -1.035 0.364 21.421 1.00 84.69 253 ASN A C 1
ATOM 2065 O O . ASN A 1 253 ? -0.371 1.327 21.804 1.00 84.69 253 ASN A O 1
ATOM 2069 N N . VAL A 1 254 ? -2.295 0.525 21.007 1.00 88.94 254 VAL A N 1
ATOM 2070 C CA . VAL A 1 254 ? -2.894 1.859 20.802 1.00 88.94 254 VAL A CA 1
ATOM 2071 C C . VAL A 1 254 ? -3.491 2.442 22.086 1.00 88.94 254 VAL A C 1
ATOM 2073 O O . VAL A 1 254 ? -3.365 3.648 22.337 1.00 88.94 254 VAL A O 1
ATOM 2076 N N . LYS A 1 255 ? -4.086 1.599 22.945 1.00 86.00 255 LYS A N 1
ATOM 2077 C CA . LYS A 1 255 ? -4.683 1.974 24.245 1.00 86.00 255 LYS A CA 1
ATOM 2078 C C . LYS A 1 255 ? -5.733 3.090 24.128 1.00 86.00 255 LYS A C 1
ATOM 2080 O O . LYS A 1 255 ? -5.518 4.217 24.587 1.00 86.00 255 LYS A O 1
ATOM 2085 N N . CYS A 1 256 ? -6.871 2.784 23.506 1.00 88.00 256 CYS A N 1
ATOM 2086 C CA . CYS A 1 256 ? -7.964 3.737 23.301 1.00 88.00 256 CYS A CA 1
ATOM 2087 C C . CYS A 1 256 ? -8.917 3.835 24.507 1.00 88.00 256 CYS A C 1
ATOM 2089 O O . CYS A 1 256 ? -9.209 2.818 25.136 1.00 88.00 256 CYS A O 1
ATOM 2091 N N . PRO A 1 257 ? -9.482 5.019 24.820 1.00 83.19 257 PRO A N 1
ATOM 2092 C CA . PRO A 1 257 ? -10.414 5.173 25.946 1.00 83.19 257 PRO A CA 1
ATOM 2093 C C . PRO A 1 257 ? -11.686 4.321 25.834 1.00 83.19 257 PRO A C 1
ATOM 2095 O O . PRO A 1 257 ? -12.209 3.838 26.833 1.00 83.19 257 PRO A O 1
ATOM 2098 N N . SER A 1 258 ? -12.199 4.118 24.622 1.00 73.19 258 SER A N 1
ATOM 2099 C CA . SER A 1 258 ? -13.392 3.304 24.356 1.00 73.19 258 SER A CA 1
ATOM 2100 C C . SER A 1 258 ? -13.215 1.830 24.698 1.00 73.19 258 SER A C 1
ATOM 2102 O O . SER A 1 258 ? -14.167 1.186 25.132 1.00 73.19 258 SER A O 1
ATOM 2104 N N . MET A 1 259 ? -11.990 1.318 24.592 1.00 76.69 259 MET A N 1
ATOM 2105 C CA . MET A 1 259 ? -11.647 -0.045 24.988 1.00 76.69 259 MET A CA 1
ATOM 2106 C C . MET A 1 259 ? -11.869 -0.241 26.498 1.00 76.69 259 MET A C 1
ATOM 2108 O O . MET A 1 259 ? -12.274 -1.308 26.928 1.00 76.69 259 MET A O 1
ATOM 2112 N N . GLN A 1 260 ? -11.755 0.797 27.327 1.00 66.94 260 GLN A N 1
ATOM 2113 C CA . GLN A 1 260 ? -12.051 0.676 28.763 1.00 66.94 260 GLN A CA 1
ATOM 2114 C C . GLN A 1 260 ? -13.550 0.497 29.072 1.00 66.94 260 GLN A C 1
ATOM 2116 O O . GLN A 1 260 ? -13.898 0.113 30.185 1.00 66.94 260 GLN A O 1
ATOM 2121 N N . LYS A 1 261 ? -14.445 0.798 28.117 1.00 61.78 261 LYS A N 1
ATOM 2122 C CA . LYS A 1 261 ? -15.908 0.728 28.303 1.00 61.78 261 LYS A CA 1
ATOM 2123 C C . LYS A 1 261 ? -16.494 -0.652 28.023 1.00 61.78 261 LYS A C 1
ATOM 2125 O O . LYS A 1 261 ? -17.594 -0.954 28.477 1.00 61.78 261 LYS A O 1
ATOM 2130 N N . ILE A 1 262 ? -15.788 -1.479 27.265 1.00 64.31 262 ILE A N 1
ATOM 2131 C CA . ILE A 1 262 ? -16.114 -2.899 27.129 1.00 64.31 262 ILE A CA 1
ATOM 2132 C C . ILE A 1 262 ? -15.428 -3.616 28.277 1.00 64.31 262 ILE A C 1
ATOM 2134 O O . ILE A 1 262 ? -14.431 -3.124 28.805 1.00 64.31 262 ILE A O 1
ATOM 2138 N N . ASN A 1 263 ? -15.914 -4.799 28.641 1.00 66.25 263 ASN A N 1
ATOM 2139 C CA . ASN A 1 263 ? -15.129 -5.731 29.435 1.00 66.25 263 ASN A CA 1
ATOM 2140 C C . ASN A 1 263 ? -13.904 -6.206 28.624 1.00 66.25 263 ASN A C 1
ATOM 2142 O O . ASN A 1 263 ? -13.794 -7.371 28.270 1.00 66.25 263 ASN A O 1
ATOM 2146 N N . MET A 1 264 ? -12.986 -5.302 28.272 1.00 64.62 264 MET A N 1
ATOM 2147 C CA . MET A 1 264 ? -11.738 -5.640 27.599 1.00 64.62 264 MET A CA 1
ATOM 2148 C C . MET A 1 264 ? -10.891 -6.551 28.459 1.00 64.62 264 MET A C 1
ATOM 2150 O O . MET A 1 264 ? -10.106 -7.298 27.907 1.00 64.62 264 MET A O 1
ATOM 2154 N N . ASN A 1 265 ? -11.098 -6.569 29.776 1.00 62.09 265 ASN A N 1
ATOM 2155 C CA . ASN A 1 265 ? -10.516 -7.595 30.627 1.00 62.09 265 ASN A CA 1
ATOM 2156 C C . ASN A 1 265 ? -10.932 -9.003 30.180 1.00 62.09 265 ASN A C 1
ATOM 2158 O O . ASN A 1 265 ? -10.116 -9.903 30.248 1.00 62.09 265 ASN A O 1
ATOM 2162 N N . GLU A 1 266 ? -12.146 -9.222 29.679 1.00 71.69 266 GLU A N 1
ATOM 2163 C CA . GLU A 1 266 ? -12.566 -10.528 29.151 1.00 71.69 266 GLU A CA 1
ATOM 2164 C C . GLU A 1 266 ? -11.856 -10.884 27.840 1.00 71.69 266 GLU A C 1
ATOM 2166 O O . GLU A 1 266 ? -11.400 -12.009 27.682 1.00 71.69 266 GLU A O 1
ATOM 2171 N N . ILE A 1 267 ? -11.698 -9.922 26.925 1.00 69.75 267 ILE A N 1
ATOM 2172 C CA . ILE A 1 267 ? -11.002 -10.136 25.643 1.00 69.75 267 ILE A CA 1
ATOM 2173 C C . ILE A 1 267 ? -9.491 -10.291 25.862 1.00 69.75 267 ILE A C 1
ATOM 2175 O O . ILE A 1 267 ? -8.888 -11.221 25.338 1.00 69.75 267 ILE A O 1
ATOM 2179 N N . LEU A 1 268 ? -8.884 -9.427 26.679 1.00 67.12 268 LEU A N 1
ATOM 2180 C CA . LEU A 1 268 ? -7.467 -9.482 27.039 1.00 67.12 268 LEU A CA 1
ATOM 2181 C C . LEU A 1 268 ? -7.133 -10.755 27.822 1.00 67.12 268 LEU A C 1
ATOM 2183 O O . LEU A 1 268 ? -6.053 -11.297 27.633 1.00 67.12 268 LEU A O 1
ATOM 2187 N N . ASN A 1 269 ? -8.040 -11.251 28.671 1.00 69.56 269 ASN A N 1
ATOM 2188 C CA . ASN A 1 269 ? -7.847 -12.499 29.419 1.00 69.56 269 ASN A CA 1
ATOM 2189 C C . ASN A 1 269 ? -8.380 -13.738 28.685 1.00 69.56 269 ASN A C 1
ATOM 2191 O O . ASN A 1 269 ? -8.334 -14.832 29.249 1.00 69.56 269 ASN A O 1
ATOM 2195 N N . SER A 1 270 ? -8.891 -13.593 27.458 1.00 75.00 270 SER A N 1
ATOM 2196 C CA . SER A 1 270 ? -9.248 -14.748 26.635 1.00 75.00 270 SER A CA 1
ATOM 2197 C C . SER A 1 270 ? -7.996 -15.570 26.338 1.00 75.00 270 SER A C 1
ATOM 2199 O O . SER A 1 270 ? -6.901 -15.021 26.172 1.00 75.00 270 SER A O 1
ATOM 2201 N N . GLN A 1 271 ? -8.156 -16.891 26.290 1.00 77.75 271 GLN A N 1
ATOM 2202 C CA . GLN A 1 271 ? -7.048 -17.804 26.029 1.00 77.75 271 GLN A CA 1
ATOM 2203 C C . GLN A 1 271 ? -6.384 -17.471 24.688 1.00 77.75 271 GLN A C 1
ATOM 2205 O O . GLN A 1 271 ? -5.162 -17.392 24.608 1.00 77.75 271 GLN A O 1
ATOM 2210 N N . GLU A 1 272 ? -7.192 -17.172 23.671 1.00 75.88 272 GLU A N 1
ATOM 2211 C CA . GLU A 1 272 ? -6.733 -16.840 22.328 1.00 75.88 272 GLU A CA 1
ATOM 2212 C C . GLU A 1 272 ? -5.855 -15.587 22.312 1.00 75.88 272 GLU A C 1
ATOM 2214 O O . GLU A 1 272 ? -4.847 -15.554 21.607 1.00 75.88 272 GLU A O 1
ATOM 2219 N N . CYS A 1 273 ? -6.204 -14.564 23.098 1.00 77.19 273 CYS A N 1
ATOM 2220 C CA . CYS A 1 273 ? -5.362 -13.381 23.211 1.00 77.19 273 CYS A CA 1
ATOM 2221 C C . CYS A 1 273 ? -4.067 -13.667 23.982 1.00 77.19 273 CYS A C 1
ATOM 2223 O O . CYS A 1 273 ? -2.990 -13.260 23.550 1.00 77.19 273 CYS A O 1
ATOM 2225 N N . GLN A 1 274 ? -4.155 -14.356 25.121 1.00 79.38 274 GLN A N 1
ATOM 2226 C CA . GLN A 1 274 ? -2.988 -14.639 25.960 1.00 79.38 274 GLN A CA 1
ATOM 2227 C C . GLN A 1 274 ? -1.951 -15.494 25.220 1.00 79.38 274 GLN A C 1
ATOM 2229 O O . GLN A 1 274 ? -0.756 -15.207 25.291 1.00 79.38 274 GLN A O 1
ATOM 2234 N N . GLU A 1 275 ? -2.399 -16.495 24.459 1.00 79.50 275 GLU A N 1
ATOM 2235 C CA . GLU A 1 275 ? -1.534 -17.320 23.612 1.00 79.50 275 GLU A CA 1
ATOM 2236 C C . GLU A 1 275 ? -0.866 -16.484 22.514 1.00 79.50 275 GLU A C 1
ATOM 2238 O O . GLU A 1 275 ? 0.359 -16.509 22.384 1.00 79.50 275 GLU A O 1
ATOM 2243 N N . PHE A 1 276 ? -1.638 -15.666 21.791 1.00 77.69 276 PHE A N 1
ATOM 2244 C CA . PHE A 1 276 ? -1.110 -14.821 20.720 1.00 77.69 276 PHE A CA 1
ATOM 2245 C C . PHE A 1 276 ? -0.107 -13.767 21.228 1.00 77.69 276 PHE A C 1
ATOM 2247 O O . PHE A 1 276 ? 0.951 -13.550 20.630 1.00 77.69 276 PHE A O 1
ATOM 2254 N N . LEU A 1 277 ? -0.389 -13.128 22.368 1.00 76.31 277 LEU A N 1
ATOM 2255 C CA . LEU A 1 277 ? 0.538 -12.187 23.003 1.00 76.31 277 LEU A CA 1
ATOM 2256 C C . LEU A 1 277 ? 1.828 -12.881 23.471 1.00 76.31 277 LEU A C 1
ATOM 2258 O O . LEU A 1 277 ? 2.918 -12.343 23.279 1.00 76.31 277 LEU A O 1
ATOM 2262 N N . ALA A 1 278 ? 1.732 -14.091 24.027 1.00 76.50 278 ALA A N 1
ATOM 2263 C CA . ALA A 1 278 ? 2.904 -14.861 24.439 1.00 76.50 278 ALA A CA 1
ATOM 2264 C C . ALA A 1 278 ? 3.765 -15.317 23.245 1.00 76.50 278 ALA A C 1
ATOM 2266 O O . ALA A 1 278 ? 4.986 -15.438 23.370 1.00 76.50 278 ALA A O 1
ATOM 2267 N N . GLU A 1 279 ? 3.156 -15.590 22.090 1.00 71.38 279 GLU A N 1
ATOM 2268 C CA . GLU A 1 279 ? 3.872 -15.920 20.854 1.00 71.38 279 GLU A CA 1
ATOM 2269 C C . GLU A 1 279 ? 4.572 -14.702 20.244 1.00 71.38 279 GLU A C 1
ATOM 2271 O O . GLU A 1 279 ? 5.741 -14.793 19.861 1.00 71.38 279 GLU A O 1
ATOM 2276 N N . THR A 1 280 ? 3.902 -13.550 20.200 1.00 66.44 280 THR A N 1
ATOM 2277 C CA . THR A 1 280 ? 4.467 -12.311 19.640 1.00 66.44 280 THR A CA 1
ATOM 2278 C C . THR A 1 280 ? 5.643 -11.777 20.469 1.00 66.44 280 THR A C 1
ATOM 2280 O O . THR A 1 280 ? 6.676 -11.409 19.905 1.00 66.44 280 THR A O 1
ATOM 2283 N N . GLU A 1 281 ? 5.576 -11.835 21.803 1.00 65.75 281 GLU A N 1
ATOM 2284 C CA . GLU A 1 281 ? 6.666 -11.395 22.695 1.00 65.75 281 GLU A CA 1
ATOM 2285 C C . GLU A 1 281 ? 7.949 -12.245 22.572 1.00 65.75 281 GLU A C 1
ATOM 2287 O O . GLU A 1 281 ? 9.067 -11.730 22.695 1.00 65.75 281 GLU A O 1
ATOM 2292 N N . LYS A 1 282 ? 7.823 -13.541 22.253 1.00 57.25 282 LYS A N 1
ATOM 2293 C CA . LYS A 1 282 ? 8.970 -14.439 22.004 1.00 57.25 282 LYS A CA 1
ATOM 2294 C C . LYS A 1 282 ? 9.728 -14.119 20.713 1.00 57.25 282 LYS A C 1
ATOM 2296 O O . LYS A 1 282 ? 10.869 -14.547 20.557 1.00 57.25 282 LYS A O 1
ATOM 2301 N N . ILE A 1 283 ? 9.101 -13.413 19.772 1.00 50.12 283 ILE A N 1
ATOM 2302 C CA . ILE A 1 283 ? 9.701 -13.062 18.476 1.00 50.12 283 ILE A CA 1
ATOM 2303 C C . ILE A 1 283 ? 10.462 -11.727 18.559 1.00 50.12 283 ILE A C 1
ATOM 2305 O O . ILE A 1 283 ? 11.435 -11.532 17.827 1.00 50.12 283 ILE A O 1
ATOM 2309 N N . ILE A 1 284 ? 10.039 -10.830 19.458 1.00 44.09 284 ILE A N 1
ATOM 2310 C CA . ILE A 1 284 ? 10.631 -9.497 19.666 1.00 44.09 284 ILE A CA 1
ATOM 2311 C C . ILE A 1 284 ? 11.905 -9.562 20.543 1.00 44.09 284 ILE A C 1
ATOM 2313 O O . ILE A 1 284 ? 12.753 -8.675 20.442 1.00 44.09 284 ILE A O 1
ATOM 2317 N N . SER A 1 285 ? 12.076 -10.626 21.343 1.00 34.97 285 SER A N 1
ATOM 2318 C CA . SER A 1 285 ? 13.284 -10.924 22.144 1.00 34.97 285 SER A CA 1
ATOM 2319 C C . SER A 1 285 ? 14.361 -11.710 21.382 1.00 34.97 285 SER A C 1
ATOM 2321 O O . SER A 1 285 ? 15.556 -11.561 21.716 1.00 34.97 285 SER A O 1
#

Organism: NCBI:txid1144522

Nearest PDB structures (foldseek):
  5cwj-assembly1_A  TM=4.283E-01  e=2.940E-01  synthetic construct
  8d9w-assembly1_B  TM=4.005E-01  e=2.483E-01  Homo sapiens
  6xh5-assembly2_E  TM=2.751E-01  e=5.538E-01  synthetic construct
  6qdm-assembly2_B  TM=2.667E-01  e=2.872E+00  Caenorhabditis elegans

Mean predicted aligned error: 9.59 Å

Solvent-accessible surface area (backbone atoms only — not comparable to full-atom values): 16517 Å² total; per-residue (Å²): 133,84,78,60,66,69,56,64,58,58,61,64,61,64,60,78,78,55,97,66,97,72,88,80,78,89,72,79,88,73,94,70,77,94,70,92,71,74,71,58,70,69,59,49,53,48,56,51,49,45,51,53,53,30,43,50,45,54,66,44,93,67,82,51,63,66,58,40,52,51,35,49,53,53,49,52,57,40,51,74,33,82,86,43,23,66,58,47,50,50,49,40,49,77,66,42,42,55,60,35,41,47,55,45,41,58,73,42,22,89,45,30,84,40,70,70,47,36,53,50,49,51,52,42,52,47,49,49,38,55,47,38,76,76,45,36,80,77,57,60,71,90,53,57,63,54,51,49,51,34,38,70,50,49,73,41,72,69,57,41,52,55,46,51,54,46,50,45,65,35,37,75,39,76,72,35,42,63,51,45,70,73,42,38,46,57,56,48,64,55,52,72,78,50,64,90,75,75,53,55,64,64,52,46,56,40,52,29,48,34,42,65,74,40,96,70,77,54,72,66,27,49,50,31,52,39,54,50,48,50,58,51,58,79,46,51,92,74,58,53,76,64,54,50,32,52,53,36,54,29,47,73,52,67,61,42,76,69,52,72,75,48,72,42,67,57,53,55,67,28,66,64,23,48,53,52,54,57,55,53,56,67,71,78,107

Secondary structure (DSSP, 8-state):
----HHHHHHHHHHGGG--------------------PPPHHHHHHHHHHHHHHHHHHH-SS--HHHHHHHHHHHHHHHTSTTTHHHHHHHHHHTTHHHHHHHHHHHHGGGTTSHHHHHHHHHHHHHHHHHHHHHGGGS----HHHHHHHHHHH--HHHHHHHHHHHHHHHTSHHHHHHTTTHHHHHHHHHTTS-TTSSHHHHHHHHHHHHHH-SS--HHHHHHHHHHHHHHHHTGGG--HHHHHHHHHHHHHH--GGGGGTTHHHHHTSHHHHHHHHHHHHHH-

Radius of gyration: 20.47 Å; Cα contacts (8 Å, |Δi|>4): 256; chains: 1; bounding box: 50×38×55 Å

Sequence (285 aa):
MKISIVCAILILFTAAGFGYHFAFQNNSLNKETLTTNGLPSNLEIEIFKIGRELKNSLKSDVINDNNIIQGISQFNEFLGNHTTQNYILKLVRDEDLINLAYDRIDILSGRCPEKRIRRLLFFLLSFIRENFIVGKSYVFQCRIQSLIDLCNECKDLNFYKLILSIIMMTVDFKEGGLCLNGAAQGLYSELIKYDYGLADWDLLSIFDIWADRMETISPEDKKSMCEFSNRLIEHRSQWDSTMKQYFCWFAKNVKCPSMQKINMNEILNSQECQEFLAETEKIIS

pLDDT: mean 80.51, std 20.4, range [25.86, 97.19]

Foldseek 3Di:
DDDQVVVVVVVVVVVVPDPDDDDDPDDDDDPDDPDPDADDPVVLVVLLVLLVQLLCCLVDPDNDLVSVLVSLVVLLVLCPDPNNNVVSLVSCQVSVNLVSLLVLLQVLLLVCVDPSSVVSNVSSLVSLLSSCVRVPPSNDDLRLVSLLSSLVSNLDLVSLLSSLSSLLSQLSDLVSLVSCQLVLQSNLVSVVSDDPPSCLVSSLSSLLSSLVSDPDHDPNNLVSLLVSLVVCVVVVVPDDLVNLQSNLSNCVRSVHPVCVVPCVVCSCPDPSNVVSVVSNVVSVD